Protein AF-A0A955NHY6-F1 (afdb_monomer_lite)

Radius of gyration: 21.12 Å; chains: 1; bounding box: 55×54×52 Å

Secondary structure (DSSP, 8-state):
-TTTTT-TT--HHHHHHHHHHHHHHHHHT--HHHHHHHHHHHTEEEE--HHHHHHHHHHHTTT-HHHHHHHHHHHHHHHHTTPPSEEEE---TTGGG-HHHHHHHHT--------TTTSGGGGSTT--HHHHHHHHHHHHHHHHHHHTT-TT-EEEEES-SSHHHHHHHHHHHHHHHHHHHTT------EEEEEESSPP-S-TTTS-SPPTTSGGGG-HHHHHHHTSSSEEEEEE--HHHHHHHHHHHSPP-

pLDDT: mean 93.79, std 6.45, range [55.88, 98.81]

Structure (mmCIF, N/CA/C/O backbone):
data_AF-A0A955NHY6-F1
#
_entry.id   AF-A0A955NHY6-F1
#
loop_
_atom_site.group_PDB
_atom_site.id
_atom_site.type_symbol
_atom_site.label_atom_id
_atom_site.label_alt_id
_atom_site.label_comp_id
_atom_site.label_asym_id
_atom_site.label_entity_id
_atom_site.label_seq_id
_atom_site.pdbx_PDB_ins_code
_atom_site.Cartn_x
_atom_site.Cartn_y
_atom_site.Cartn_z
_atom_site.occupancy
_atom_site.B_iso_or_equiv
_atom_site.auth_seq_id
_atom_site.auth_comp_id
_atom_site.auth_asym_id
_atom_site.auth_atom_id
_atom_site.pdbx_PDB_model_num
ATOM 1 N N . THR A 1 1 ? 6.494 25.391 1.131 1.00 60.50 1 THR A N 1
ATOM 2 C CA . THR A 1 1 ? 6.112 24.326 2.087 1.00 60.50 1 THR A CA 1
ATOM 3 C C . THR A 1 1 ? 5.815 24.972 3.437 1.00 60.50 1 THR A C 1
ATOM 5 O O . THR A 1 1 ? 6.520 25.900 3.805 1.00 60.50 1 THR A O 1
ATOM 8 N N . MET A 1 2 ? 4.778 24.550 4.174 1.00 78.69 2 MET A N 1
ATOM 9 C CA . MET A 1 2 ? 4.375 25.160 5.469 1.00 78.69 2 MET A CA 1
ATOM 10 C C . MET A 1 2 ? 5.211 24.657 6.665 1.00 78.69 2 MET A C 1
ATOM 12 O O . MET A 1 2 ? 4.696 24.442 7.763 1.00 78.69 2 MET A O 1
ATOM 16 N N . VAL A 1 3 ? 6.501 24.393 6.439 1.00 81.56 3 VAL A N 1
ATOM 17 C CA . VAL A 1 3 ? 7.397 23.799 7.448 1.00 81.56 3 VAL A CA 1
ATOM 18 C C . VAL A 1 3 ? 7.684 24.802 8.564 1.00 81.56 3 VAL A C 1
ATOM 20 O O . VAL A 1 3 ? 7.562 24.454 9.733 1.00 81.56 3 VAL A O 1
ATOM 23 N N . ASN A 1 4 ? 7.950 26.064 8.217 1.00 84.38 4 ASN A N 1
ATOM 24 C CA . ASN A 1 4 ? 8.220 27.128 9.193 1.00 84.38 4 ASN A CA 1
ATOM 25 C C . ASN A 1 4 ? 7.031 27.419 10.126 1.00 84.38 4 ASN A C 1
ATOM 27 O O . ASN A 1 4 ? 7.224 27.961 11.207 1.00 84.38 4 ASN A O 1
ATOM 31 N N . GLU A 1 5 ? 5.812 27.055 9.722 1.00 85.38 5 GLU A N 1
ATOM 32 C CA . GLU A 1 5 ? 4.595 27.213 10.526 1.00 85.38 5 GLU A CA 1
ATOM 33 C C . GLU A 1 5 ? 4.261 25.967 11.364 1.00 85.38 5 GLU A C 1
ATOM 35 O O . GLU A 1 5 ? 3.276 25.975 12.098 1.00 85.38 5 GLU A O 1
ATOM 40 N N . GLY A 1 6 ? 5.018 24.870 11.227 1.00 80.00 6 GLY A N 1
ATOM 41 C CA . GLY A 1 6 ? 4.717 23.597 11.895 1.00 80.00 6 GLY A CA 1
ATOM 42 C C . GLY A 1 6 ? 3.446 22.904 11.386 1.00 80.00 6 GLY A C 1
ATOM 43 O O . GLY A 1 6 ? 2.899 22.036 12.062 1.00 80.00 6 GLY A O 1
ATOM 44 N N . ARG A 1 7 ? 2.947 23.281 10.201 1.00 80.19 7 ARG A N 1
ATOM 45 C CA . ARG A 1 7 ? 1.685 22.771 9.624 1.00 80.19 7 ARG A CA 1
ATOM 46 C C . ARG A 1 7 ? 1.888 21.786 8.479 1.00 80.19 7 ARG A C 1
ATOM 48 O O . ARG A 1 7 ? 0.928 21.198 7.988 1.00 80.19 7 ARG A O 1
ATOM 55 N N . PHE A 1 8 ? 3.126 21.607 8.023 1.00 79.88 8 PHE A N 1
ATOM 56 C CA . PHE A 1 8 ? 3.435 20.671 6.948 1.00 79.88 8 PHE A CA 1
ATOM 57 C C . PHE A 1 8 ? 3.056 19.236 7.349 1.00 79.88 8 PHE A C 1
ATOM 59 O O . PHE A 1 8 ? 3.624 18.683 8.283 1.00 79.88 8 PHE A O 1
ATOM 66 N N . GLY A 1 9 ? 2.079 18.658 6.646 1.00 72.50 9 GLY A N 1
ATOM 67 C CA . GLY A 1 9 ? 1.562 17.313 6.925 1.00 72.50 9 GLY A CA 1
ATOM 68 C C . GLY A 1 9 ? 0.501 17.212 8.018 1.00 72.50 9 GLY A C 1
ATOM 69 O O . GLY A 1 9 ? -0.117 16.166 8.164 1.00 72.50 9 GLY A O 1
ATOM 70 N N . ASN A 1 10 ? 0.211 18.302 8.727 1.00 79.75 10 ASN A N 1
ATOM 71 C CA . ASN A 1 10 ? -0.655 18.291 9.909 1.00 79.75 10 ASN A CA 1
ATOM 72 C C . ASN A 1 10 ? -2.089 18.741 9.590 1.00 79.75 10 ASN A C 1
ATOM 74 O O . ASN A 1 10 ? -2.712 19.468 10.360 1.00 79.75 10 ASN A O 1
ATOM 78 N N . TRP A 1 11 ? -2.603 18.350 8.423 1.00 82.81 11 TRP A N 1
ATOM 79 C CA . TRP A 1 11 ? -3.980 18.651 8.032 1.00 82.81 11 TRP A CA 1
ATOM 80 C C . TRP A 1 11 ? -4.943 17.768 8.815 1.00 82.81 11 TRP A C 1
ATOM 82 O O . TRP A 1 11 ? -4.867 16.545 8.702 1.00 82.81 11 TRP A O 1
ATOM 92 N N . GLN A 1 12 ? -5.849 18.391 9.573 1.00 87.19 12 GLN A N 1
ATOM 93 C CA . GLN A 1 12 ? -6.778 17.674 10.445 1.00 87.19 12 GLN A CA 1
ATOM 94 C C . GLN A 1 12 ? -7.609 16.660 9.660 1.00 87.19 12 GLN A C 1
ATOM 96 O O . GLN A 1 12 ? -7.554 15.481 9.970 1.00 87.19 12 GLN A O 1
ATOM 101 N N . ASP A 1 13 ? -8.316 17.082 8.612 1.00 84.94 13 ASP A N 1
ATOM 102 C CA . ASP A 1 13 ? -9.265 16.199 7.923 1.00 84.94 13 ASP A CA 1
ATOM 103 C C . ASP A 1 13 ? -8.566 15.012 7.246 1.00 84.94 13 ASP A C 1
ATOM 105 O O . ASP A 1 13 ? -8.977 13.863 7.396 1.00 84.94 13 ASP A O 1
ATOM 109 N N . THR A 1 14 ? -7.468 15.264 6.529 1.00 87.50 14 THR A N 1
ATOM 110 C CA . THR A 1 14 ? -6.715 14.208 5.836 1.00 87.50 14 THR A CA 1
ATOM 111 C C . THR A 1 14 ? -5.983 13.296 6.818 1.00 87.50 14 THR A C 1
ATOM 113 O O . THR A 1 14 ? -6.058 12.075 6.697 1.00 87.50 14 THR A O 1
ATOM 116 N N . GLY A 1 15 ? -5.288 13.876 7.801 1.00 92.31 15 GLY A N 1
ATOM 117 C CA . GLY A 1 15 ? -4.539 13.128 8.805 1.00 92.31 15 GLY A CA 1
ATOM 118 C C . GLY A 1 15 ? -5.454 12.311 9.712 1.00 92.31 15 GLY A C 1
ATOM 119 O O . GLY A 1 15 ? -5.149 11.157 9.997 1.00 92.31 15 GLY A O 1
ATOM 120 N N . PHE A 1 16 ? -6.593 12.863 10.124 1.00 95.25 16 PHE A N 1
ATOM 121 C CA . PHE A 1 16 ? -7.576 12.160 10.941 1.00 95.25 16 PHE A CA 1
ATOM 122 C C . PHE A 1 16 ? -8.220 11.009 10.168 1.00 95.25 16 PHE A C 1
ATOM 124 O O . PHE A 1 16 ? -8.117 9.868 10.612 1.00 95.25 16 PHE A O 1
ATOM 131 N N . ASN A 1 17 ? -8.834 11.281 9.010 1.00 96.25 17 ASN A N 1
ATOM 132 C CA . ASN A 1 17 ? -9.640 10.279 8.306 1.00 96.25 17 ASN A CA 1
ATOM 133 C C . ASN A 1 17 ? -8.794 9.123 7.771 1.00 96.25 17 ASN A C 1
ATOM 135 O O . ASN A 1 17 ? -9.182 7.971 7.935 1.00 96.25 17 ASN A O 1
ATOM 139 N N . ILE A 1 18 ? -7.613 9.394 7.198 1.00 96.81 18 ILE A N 1
ATOM 140 C CA . ILE A 1 18 ? -6.752 8.312 6.701 1.00 96.81 18 ILE A CA 1
ATOM 141 C C . ILE A 1 18 ? -6.255 7.451 7.864 1.00 96.81 18 ILE A C 1
ATOM 143 O O . ILE A 1 18 ? -6.388 6.235 7.804 1.00 96.81 18 ILE A O 1
ATOM 147 N N . ASN A 1 19 ? -5.739 8.043 8.948 1.00 97.62 19 ASN A N 1
ATOM 148 C CA . ASN A 1 19 ? -5.278 7.239 10.085 1.00 97.62 19 ASN A CA 1
ATOM 149 C C . ASN A 1 19 ? -6.430 6.471 10.752 1.00 97.62 19 ASN A C 1
ATOM 151 O O . ASN A 1 19 ? -6.244 5.317 11.129 1.00 97.62 19 ASN A O 1
ATOM 155 N N . LEU A 1 20 ? -7.626 7.060 10.860 1.00 98.38 20 LEU A N 1
ATOM 156 C CA . LEU A 1 20 ? -8.793 6.350 11.382 1.00 98.38 20 LEU A CA 1
ATOM 157 C C . LEU A 1 20 ? -9.197 5.182 10.471 1.00 98.38 20 LEU A C 1
ATOM 159 O O . LEU A 1 20 ? -9.462 4.097 10.981 1.00 98.38 20 LEU A O 1
ATOM 163 N N . ALA A 1 21 ? -9.157 5.357 9.147 1.00 98.50 21 ALA A N 1
ATOM 164 C CA . ALA A 1 21 ? -9.389 4.270 8.198 1.00 98.50 21 ALA A CA 1
ATOM 165 C C . ALA A 1 21 ? -8.378 3.132 8.367 1.00 98.50 21 ALA A C 1
ATOM 167 O O . ALA A 1 21 ? -8.764 1.972 8.305 1.00 98.50 21 ALA A O 1
ATOM 168 N N . LEU A 1 22 ? -7.105 3.438 8.637 1.00 98.62 22 LEU A N 1
ATOM 169 C CA . LEU A 1 22 ? -6.090 2.419 8.926 1.00 98.62 22 LEU A CA 1
ATOM 170 C C . LEU A 1 22 ? -6.333 1.717 10.264 1.00 98.62 22 LEU A C 1
ATOM 172 O O . LEU A 1 22 ? -6.147 0.508 10.352 1.00 98.62 22 LEU A O 1
ATOM 176 N N . ASN A 1 23 ? -6.758 2.446 11.299 1.00 98.75 23 ASN A N 1
ATOM 177 C CA . ASN A 1 23 ? -7.100 1.870 12.603 1.00 98.75 23 ASN A CA 1
ATOM 178 C C . ASN A 1 23 ? -8.285 0.900 12.493 1.00 98.75 23 ASN A C 1
ATOM 180 O O . ASN A 1 23 ? -8.217 -0.220 13.001 1.00 98.75 23 ASN A O 1
ATOM 184 N N . VAL A 1 24 ? -9.345 1.311 11.793 1.00 98.81 24 VAL A N 1
ATOM 185 C CA . VAL A 1 24 ? -10.523 0.474 11.525 1.00 98.81 24 VAL A CA 1
ATOM 186 C C . VAL A 1 24 ? -10.149 -0.696 10.617 1.00 98.81 24 VAL A C 1
ATOM 188 O O . VAL A 1 24 ? -10.397 -1.848 10.959 1.00 98.81 24 VAL A O 1
ATOM 191 N N . GLY A 1 25 ? -9.451 -0.437 9.514 1.00 98.62 25 GLY A N 1
ATOM 192 C CA . GLY A 1 25 ? -9.033 -1.464 8.568 1.00 98.62 25 GLY A CA 1
ATOM 193 C C . GLY A 1 25 ? -8.087 -2.505 9.171 1.00 98.62 25 GLY A C 1
ATOM 194 O O . GLY A 1 25 ? -8.211 -3.694 8.884 1.00 98.62 25 GLY A O 1
ATOM 195 N N . ALA A 1 26 ? -7.197 -2.111 10.087 1.00 98.75 26 ALA A N 1
ATOM 196 C CA . ALA A 1 26 ? -6.348 -3.046 10.822 1.00 98.75 26 ALA A CA 1
ATOM 197 C C . ALA A 1 26 ? -7.164 -4.060 11.642 1.00 98.75 26 ALA A C 1
ATOM 199 O O . ALA A 1 26 ? -6.788 -5.239 11.675 1.00 98.75 26 ALA A O 1
ATOM 200 N N . TYR A 1 27 ? -8.252 -3.598 12.270 1.00 98.69 27 TYR A N 1
ATOM 201 C CA . TYR A 1 27 ? -9.225 -4.408 13.010 1.00 98.69 27 TYR A CA 1
ATOM 202 C C . TYR A 1 27 ? -10.078 -5.283 12.080 1.00 98.69 27 TYR A C 1
ATOM 204 O O . TYR A 1 27 ? -10.273 -6.463 12.363 1.00 98.69 27 TYR A O 1
ATOM 212 N N . GLU A 1 28 ? -10.510 -4.747 10.939 1.00 98.31 28 GLU A N 1
ATOM 213 C CA . GLU A 1 28 ? -11.279 -5.473 9.917 1.00 98.31 28 GLU A CA 1
ATOM 214 C C . GLU A 1 28 ? -10.442 -6.489 9.122 1.00 98.31 28 GLU A C 1
ATOM 216 O O . GLU A 1 28 ? -10.985 -7.280 8.355 1.00 98.31 28 GLU A O 1
ATOM 221 N N . GLY A 1 29 ? -9.119 -6.486 9.296 1.00 97.75 29 GLY A N 1
ATOM 222 C CA . GLY A 1 29 ? -8.216 -7.390 8.589 1.00 97.75 29 GLY A CA 1
ATOM 223 C C . GLY A 1 29 ? -7.822 -6.926 7.184 1.00 97.75 29 GLY A C 1
ATOM 224 O O . GLY A 1 29 ? -7.289 -7.731 6.426 1.00 97.75 29 GLY A O 1
ATOM 225 N N . LYS A 1 30 ? -8.031 -5.648 6.857 1.00 98.50 30 LYS A N 1
ATOM 226 C CA . LYS A 1 30 ? -7.726 -5.044 5.556 1.00 98.50 30 LYS A CA 1
ATOM 227 C C . LYS A 1 30 ? -6.255 -4.657 5.409 1.00 98.50 30 LYS A C 1
ATOM 229 O O . LYS A 1 30 ? -5.530 -4.434 6.389 1.00 98.50 30 LYS A O 1
ATOM 234 N N . GLY A 1 31 ? -5.829 -4.557 4.155 1.00 98.56 31 GLY A N 1
ATOM 235 C CA . GLY A 1 31 ? -4.578 -3.914 3.751 1.00 98.56 31 GLY A CA 1
ATOM 236 C C . GLY A 1 31 ? -4.627 -2.383 3.854 1.00 98.56 31 GLY A C 1
ATOM 237 O O . GLY A 1 31 ? -5.700 -1.810 4.031 1.00 98.56 31 GLY A O 1
ATOM 238 N N . TYR A 1 32 ? -3.493 -1.685 3.758 1.00 98.44 32 TYR A N 1
ATOM 239 C CA . TYR A 1 32 ? -3.450 -0.215 3.851 1.00 98.44 32 TYR A CA 1
ATOM 240 C C . TYR A 1 32 ? -4.243 0.424 2.706 1.00 98.44 32 TYR A C 1
ATOM 242 O O . TYR A 1 32 ? -5.151 1.225 2.941 1.00 98.44 32 TYR A O 1
ATOM 250 N N . GLY A 1 33 ? -3.918 0.059 1.466 1.00 97.94 33 GLY A N 1
ATOM 251 C CA . GLY A 1 33 ? -4.579 0.581 0.274 1.00 97.94 33 GLY A CA 1
ATOM 252 C C . GLY A 1 33 ? -6.062 0.216 0.227 1.00 97.94 33 GLY A C 1
ATOM 253 O O . GLY A 1 33 ? -6.897 1.054 -0.107 1.00 97.94 33 GLY A O 1
ATOM 254 N N . GLU A 1 34 ? -6.402 -0.999 0.654 1.00 98.19 34 GLU A N 1
ATOM 255 C CA . GLU A 1 34 ? -7.786 -1.458 0.787 1.00 98.19 34 GLU A CA 1
ATOM 256 C C . GLU A 1 34 ? -8.567 -0.670 1.850 1.00 98.19 34 GLU A C 1
ATOM 258 O O . GLU A 1 34 ? -9.708 -0.279 1.611 1.00 98.19 34 GLU A O 1
ATOM 263 N N . SER A 1 35 ? -7.957 -0.387 3.006 1.00 98.62 35 SER A N 1
ATOM 264 C CA . SER A 1 35 ? -8.589 0.380 4.088 1.00 98.62 35 SER A CA 1
ATOM 265 C C . SER A 1 35 ? -9.033 1.754 3.589 1.00 98.62 35 SER A C 1
ATOM 267 O O . SER A 1 35 ? -10.204 2.118 3.714 1.00 98.62 35 SER A O 1
ATOM 269 N N . VAL A 1 36 ? -8.121 2.483 2.939 1.00 98.31 36 VAL A N 1
ATOM 270 C CA . VAL A 1 36 ? -8.403 3.815 2.388 1.00 98.31 36 VAL A CA 1
ATOM 271 C C . VAL A 1 36 ? -9.356 3.733 1.192 1.00 98.31 36 VAL A C 1
ATOM 273 O O . VAL A 1 36 ? -10.310 4.507 1.123 1.00 98.31 36 VAL A O 1
ATOM 276 N N . GLY A 1 37 ? -9.164 2.773 0.283 1.00 98.31 37 GLY A N 1
ATOM 277 C CA . GLY A 1 37 ? -10.055 2.557 -0.859 1.00 98.31 37 GLY A CA 1
ATOM 278 C C . GLY A 1 37 ? -11.501 2.281 -0.439 1.00 98.31 37 GLY A C 1
ATOM 279 O O . GLY A 1 37 ? -12.421 2.880 -0.995 1.00 98.31 37 GLY A O 1
ATOM 280 N N . SER A 1 38 ? -11.698 1.449 0.589 1.00 98.50 38 SER A N 1
ATOM 281 C CA . SER A 1 38 ? -13.022 1.115 1.126 1.00 98.50 38 SER A CA 1
ATOM 282 C C . SER A 1 38 ? -13.705 2.303 1.809 1.00 98.50 38 SER A C 1
ATOM 284 O O . SER A 1 38 ? -14.900 2.521 1.599 1.00 98.50 38 SER A O 1
ATOM 286 N N . MET A 1 39 ? -12.952 3.122 2.554 1.00 98.56 39 MET A N 1
ATOM 287 C CA . MET A 1 39 ? -13.469 4.362 3.139 1.00 98.56 39 MET A CA 1
ATOM 288 C C . MET A 1 39 ? -13.946 5.323 2.047 1.00 98.56 39 MET A C 1
ATOM 290 O O . MET A 1 39 ? -15.043 5.867 2.150 1.00 98.56 39 MET A O 1
ATOM 294 N N . ILE A 1 40 ? -13.149 5.511 0.987 1.00 98.44 40 ILE A N 1
ATOM 295 C CA . ILE A 1 40 ? -13.502 6.427 -0.104 1.00 98.44 40 ILE A CA 1
ATOM 296 C C . ILE A 1 40 ? -14.728 5.922 -0.871 1.00 98.44 40 ILE A C 1
ATOM 298 O O . ILE A 1 40 ? -15.627 6.702 -1.176 1.00 98.44 40 ILE A O 1
ATOM 302 N N . GLU A 1 41 ? -14.771 4.629 -1.200 1.00 98.50 41 GLU A N 1
ATOM 303 C CA . GLU A 1 41 ? -15.860 4.060 -1.998 1.00 98.50 41 GLU A CA 1
ATOM 304 C C . GLU A 1 41 ? -17.193 4.064 -1.241 1.00 98.50 41 GLU A C 1
ATOM 306 O O . GLU A 1 41 ? -18.229 4.433 -1.805 1.00 98.50 41 GLU A O 1
ATOM 311 N N . THR A 1 42 ? -17.164 3.687 0.040 1.00 97.94 42 THR A N 1
ATOM 312 C CA . THR A 1 42 ? -18.363 3.633 0.890 1.00 97.94 42 THR A CA 1
ATOM 313 C C . THR A 1 42 ? -18.705 4.976 1.534 1.00 97.94 42 THR A C 1
ATOM 315 O O . THR A 1 42 ? -19.771 5.102 2.128 1.00 97.94 42 THR A O 1
ATOM 318 N N . GLU A 1 43 ? -17.834 5.977 1.397 1.00 98.06 43 GLU A N 1
ATOM 319 C CA . GLU A 1 43 ? -17.993 7.322 1.961 1.00 98.06 43 GLU A CA 1
ATOM 320 C C . GLU A 1 43 ? -18.149 7.326 3.483 1.00 98.06 43 GLU A C 1
ATOM 322 O O . GLU A 1 43 ? -18.930 8.086 4.048 1.00 98.06 43 GLU A O 1
ATOM 327 N N . GLY A 1 44 ? -17.413 6.458 4.175 1.00 97.94 44 GLY A N 1
ATOM 328 C CA . GLY A 1 44 ? -17.466 6.408 5.628 1.00 97.94 44 GLY A CA 1
ATOM 329 C C . GLY A 1 44 ? -16.771 5.208 6.245 1.00 97.94 44 GLY A C 1
ATOM 330 O O . GLY A 1 44 ? -16.139 4.403 5.562 1.00 97.94 44 GLY A O 1
ATOM 331 N N . LEU A 1 45 ? -16.901 5.109 7.564 1.00 98.50 45 LEU A N 1
ATOM 332 C CA . LEU A 1 45 ? -16.352 4.038 8.392 1.00 98.50 45 LEU A CA 1
ATOM 333 C C . LEU A 1 45 ? -17.414 3.556 9.378 1.00 98.50 45 LEU A C 1
ATOM 335 O O . LEU A 1 45 ? -18.173 4.364 9.913 1.00 98.50 45 LEU A O 1
ATOM 339 N N . ASP A 1 46 ? -17.434 2.258 9.659 1.00 98.31 46 ASP A N 1
ATOM 340 C CA . ASP A 1 46 ? -18.288 1.683 10.696 1.00 98.31 46 ASP A CA 1
ATOM 341 C C . ASP A 1 46 ? -17.471 1.521 11.981 1.00 98.31 46 ASP A C 1
ATOM 343 O O . ASP A 1 46 ? -16.527 0.733 12.047 1.00 98.31 46 ASP A O 1
ATOM 347 N N . ILE A 1 47 ? -17.801 2.313 13.003 1.00 98.56 47 ILE A N 1
ATOM 348 C CA . ILE A 1 47 ? -17.054 2.350 14.260 1.00 98.56 47 ILE A CA 1
ATOM 349 C C . ILE A 1 47 ? -17.732 1.432 15.286 1.00 98.56 47 ILE A C 1
ATOM 351 O O . ILE A 1 47 ? -18.844 1.740 15.730 1.00 98.56 47 ILE A O 1
ATOM 355 N N . PRO A 1 48 ? -17.092 0.330 15.714 1.00 98.44 48 PRO A N 1
ATOM 356 C CA . PRO A 1 48 ? -17.628 -0.502 16.783 1.00 98.44 48 PRO A CA 1
ATOM 357 C C . PRO A 1 48 ? -17.611 0.251 18.117 1.00 98.44 48 PRO A C 1
ATOM 359 O O . PRO A 1 48 ? -16.723 1.059 18.405 1.00 98.44 48 PRO A O 1
ATOM 362 N N . SER A 1 49 ? -18.588 -0.035 18.969 1.00 98.62 49 SER A N 1
ATOM 363 C CA . SER A 1 49 ? -18.617 0.482 20.331 1.00 98.62 49 SER A CA 1
ATOM 364 C C . SER A 1 49 ? -17.488 -0.092 21.181 1.00 98.62 49 SER A C 1
ATOM 366 O O . SER A 1 49 ? -16.992 -1.198 20.962 1.00 98.62 49 SER A O 1
ATOM 368 N N . ALA A 1 50 ? -17.115 0.651 22.225 1.00 98.56 50 ALA A N 1
ATOM 369 C CA . ALA A 1 50 ? -16.118 0.187 23.183 1.00 98.56 50 ALA A CA 1
ATOM 370 C C . ALA A 1 50 ? -16.501 -1.167 23.814 1.00 98.56 50 ALA A C 1
ATOM 372 O O . ALA A 1 50 ? -15.628 -2.001 24.030 1.00 98.56 50 ALA A O 1
ATOM 373 N N . GLY A 1 51 ? -17.795 -1.399 24.070 1.00 98.62 51 GLY A N 1
ATOM 374 C CA . GLY A 1 51 ? -18.290 -2.669 24.607 1.00 98.62 51 GLY A CA 1
ATOM 375 C C . GLY A 1 51 ? -18.167 -3.831 23.617 1.00 98.62 51 GLY A C 1
ATOM 376 O O . GLY A 1 51 ? -17.768 -4.924 24.008 1.00 98.62 51 GLY A O 1
ATOM 377 N N . GLU A 1 52 ? -18.449 -3.601 22.331 1.00 98.69 52 GLU A N 1
ATOM 378 C CA . GLU A 1 52 ? -18.243 -4.614 21.284 1.00 98.69 52 GLU A CA 1
ATOM 379 C C . GLU A 1 52 ? -16.762 -4.981 21.154 1.00 98.69 52 GLU A C 1
ATOM 381 O O . GLU A 1 52 ? -16.423 -6.163 21.133 1.00 98.69 52 GLU A O 1
ATOM 386 N N . LEU A 1 53 ? -15.871 -3.986 21.152 1.00 98.81 53 LEU A N 1
ATOM 387 C CA . LEU A 1 53 ? -14.427 -4.217 21.101 1.00 98.81 53 LEU A CA 1
ATOM 388 C C . LEU A 1 53 ? -13.923 -4.998 22.321 1.00 98.81 53 LEU A C 1
ATOM 390 O O . LEU A 1 53 ? -13.146 -5.934 22.163 1.00 98.81 53 LEU A O 1
ATOM 394 N N . GLU A 1 54 ? -14.386 -4.674 23.532 1.00 98.75 54 GLU A N 1
ATOM 395 C CA . GLU A 1 54 ? -14.046 -5.434 24.744 1.00 98.75 54 GLU A CA 1
ATOM 396 C C . GLU A 1 54 ? -14.471 -6.901 24.674 1.00 98.75 54 GLU A C 1
ATOM 398 O O . GLU A 1 54 ? -13.733 -7.774 25.139 1.00 98.75 54 GLU A O 1
ATOM 403 N N . THR A 1 55 ? -15.645 -7.174 24.105 1.00 98.69 55 THR A N 1
ATOM 404 C CA . THR A 1 55 ? -16.120 -8.540 23.869 1.00 98.69 55 THR A CA 1
ATOM 405 C C . THR A 1 55 ? -15.210 -9.254 22.874 1.00 98.69 55 THR A C 1
ATOM 407 O O . THR A 1 55 ? -14.688 -10.318 23.191 1.00 98.69 55 THR A O 1
ATOM 410 N N . VAL A 1 56 ? -14.895 -8.629 21.731 1.00 98.62 56 VAL A N 1
ATOM 411 C CA . VAL A 1 56 ? -13.996 -9.220 20.721 1.00 98.62 56 VAL A CA 1
ATOM 412 C C . VAL A 1 56 ? -12.611 -9.525 21.290 1.00 98.62 56 VAL A C 1
ATOM 414 O O . VAL A 1 56 ? -12.049 -10.577 20.979 1.00 98.62 56 VAL A O 1
ATOM 417 N N . ILE A 1 57 ? -12.066 -8.647 22.139 1.00 98.75 57 ILE A N 1
ATOM 418 C CA . ILE A 1 57 ? -10.777 -8.868 22.807 1.00 98.75 57 ILE A CA 1
ATOM 419 C C . ILE A 1 57 ? -10.820 -10.153 23.635 1.00 98.75 57 ILE A C 1
ATOM 421 O O . ILE A 1 57 ? -9.921 -10.982 23.497 1.00 98.75 57 ILE A O 1
ATOM 425 N N . LYS A 1 58 ? -11.847 -10.323 24.477 1.00 98.62 58 LYS A N 1
ATOM 426 C CA . LYS A 1 58 ? -11.987 -11.484 25.370 1.00 98.62 58 LYS A CA 1
ATOM 427 C C . LYS A 1 58 ? -12.224 -12.769 24.583 1.00 98.62 58 LYS A C 1
ATOM 429 O O . LYS A 1 58 ? -11.545 -13.759 24.837 1.00 98.62 58 LYS A O 1
ATOM 434 N N . ASP A 1 59 ? -13.129 -12.717 23.613 1.00 98.44 59 ASP A N 1
ATOM 435 C CA . ASP A 1 59 ? -13.572 -13.887 22.857 1.00 98.44 59 ASP A CA 1
ATOM 436 C C . ASP A 1 59 ? -12.497 -14.387 21.887 1.00 98.44 59 ASP A C 1
ATOM 438 O O . ASP A 1 59 ? -12.370 -15.587 21.673 1.00 98.44 59 ASP A O 1
ATOM 442 N N . SER A 1 60 ? -11.684 -13.486 21.322 1.00 98.00 60 SER A N 1
ATOM 443 C CA . SER A 1 60 ? -10.660 -13.863 20.337 1.00 98.00 60 SER A CA 1
ATOM 444 C C . SER A 1 60 ? -9.310 -14.211 20.967 1.00 98.00 60 SER A C 1
ATOM 446 O O . SER A 1 60 ? -8.444 -14.720 20.272 1.00 98.00 60 SER A O 1
ATOM 448 N N . LEU A 1 61 ? -9.079 -13.941 22.258 1.00 97.81 61 LEU A N 1
ATOM 449 C CA . LEU A 1 61 ? -7.735 -14.029 22.848 1.00 97.81 61 LEU A CA 1
ATOM 450 C C . LEU A 1 61 ? -7.107 -15.430 22.751 1.00 97.81 61 LEU A C 1
ATOM 452 O O . LEU A 1 61 ? -5.899 -15.537 22.545 1.00 97.81 61 LEU A O 1
ATOM 456 N N . ALA A 1 62 ? -7.913 -16.481 22.925 1.00 97.81 62 ALA A N 1
ATOM 457 C CA . ALA A 1 62 ? -7.434 -17.862 22.916 1.00 97.81 62 ALA A CA 1
ATOM 458 C C . ALA A 1 62 ? -7.135 -18.376 21.498 1.00 97.81 62 ALA A C 1
ATOM 460 O O . ALA A 1 62 ? -6.111 -19.028 21.296 1.00 97.81 62 ALA A O 1
ATOM 461 N N . ASP A 1 63 ? -8.003 -18.055 20.535 1.00 97.62 63 ASP A N 1
ATOM 462 C CA . ASP A 1 63 ? -7.973 -18.645 19.191 1.00 97.62 63 ASP A CA 1
ATOM 463 C C . ASP A 1 63 ? -7.306 -17.735 18.145 1.00 97.62 63 ASP A C 1
ATOM 465 O O . ASP A 1 63 ? -6.613 -18.215 17.249 1.00 97.62 63 ASP A O 1
ATOM 469 N N . ASP A 1 64 ? -7.481 -16.416 18.264 1.00 97.56 64 ASP A N 1
ATOM 470 C CA . ASP A 1 64 ? -6.898 -15.403 17.380 1.00 97.56 64 ASP A CA 1
ATOM 471 C C . ASP A 1 64 ? -6.380 -14.194 18.190 1.00 97.56 64 ASP A C 1
ATOM 473 O O . ASP A 1 64 ? -6.997 -13.114 18.242 1.00 97.56 64 ASP A O 1
ATOM 477 N N . PRO A 1 65 ? -5.202 -14.337 18.824 1.00 97.88 65 PRO A N 1
ATOM 478 C CA . PRO A 1 65 ? -4.600 -13.254 19.591 1.00 97.88 65 PRO A CA 1
ATOM 479 C C . PRO A 1 65 ? -4.261 -12.028 18.728 1.00 97.88 65 PRO A C 1
ATOM 481 O O . PRO A 1 65 ? -4.138 -10.926 19.264 1.00 97.88 65 PRO A O 1
ATOM 484 N N . GLN A 1 66 ? -4.132 -12.165 17.400 1.00 97.31 66 GLN A N 1
ATOM 485 C CA . GLN A 1 66 ? -3.886 -11.016 16.527 1.00 97.31 66 GLN A CA 1
ATOM 486 C C . GLN A 1 66 ? -5.137 -10.155 16.366 1.00 97.31 66 GLN A C 1
ATOM 488 O O . GLN A 1 66 ? -5.022 -8.928 16.435 1.00 97.31 66 GLN A O 1
ATOM 493 N N . LYS A 1 67 ? -6.312 -10.772 16.201 1.00 98.00 67 LYS A N 1
ATOM 494 C CA . LYS A 1 67 ? -7.601 -10.070 16.198 1.00 98.00 67 LYS A CA 1
ATOM 495 C C . LYS A 1 67 ? -7.897 -9.431 17.547 1.00 98.00 67 LYS A C 1
ATOM 497 O O . LYS A 1 67 ? -8.294 -8.268 17.585 1.00 98.00 67 LYS A O 1
ATOM 502 N N . SER A 1 68 ? -7.637 -10.146 18.644 1.00 98.50 68 SER A N 1
ATOM 503 C CA . SER A 1 68 ? -7.764 -9.586 19.996 1.00 98.50 68 SER A CA 1
ATOM 504 C C . SER A 1 68 ? -6.884 -8.338 20.164 1.00 98.50 68 SER A C 1
ATOM 506 O O . SER A 1 68 ? -7.361 -7.287 20.591 1.00 98.50 68 SER A O 1
ATOM 508 N N . ALA A 1 69 ? -5.626 -8.395 19.718 1.00 98.62 69 ALA A N 1
ATOM 509 C CA . ALA A 1 69 ? -4.730 -7.245 19.768 1.00 98.62 69 ALA A CA 1
ATOM 510 C C . ALA A 1 69 ? -5.185 -6.086 18.858 1.00 98.62 69 ALA A C 1
ATOM 512 O O . ALA A 1 69 ? -5.145 -4.938 19.288 1.00 98.62 69 ALA A O 1
ATOM 513 N N . ALA A 1 70 ? -5.666 -6.358 17.639 1.00 98.69 70 ALA A N 1
ATOM 514 C CA . ALA A 1 70 ? -6.184 -5.315 16.747 1.00 98.69 70 ALA A CA 1
ATOM 515 C C . ALA A 1 70 ? -7.459 -4.644 17.301 1.00 98.69 70 ALA A C 1
ATOM 517 O O . ALA A 1 70 ? -7.639 -3.436 17.161 1.00 98.69 70 ALA A O 1
ATOM 518 N N . ALA A 1 71 ? -8.321 -5.403 17.982 1.00 98.81 71 ALA A N 1
ATOM 519 C CA . ALA A 1 71 ? -9.478 -4.856 18.687 1.00 98.81 71 ALA A CA 1
ATOM 520 C C . ALA A 1 71 ? -9.059 -3.981 19.882 1.00 98.81 71 ALA A C 1
ATOM 522 O O . ALA A 1 71 ? -9.646 -2.923 20.102 1.00 98.81 71 ALA A O 1
ATOM 523 N N . ALA A 1 72 ? -8.017 -4.374 20.621 1.00 98.81 72 ALA A N 1
ATOM 524 C CA . ALA A 1 72 ? -7.450 -3.565 21.701 1.00 98.81 72 ALA A CA 1
ATOM 525 C C . ALA A 1 72 ? -6.826 -2.255 21.186 1.00 98.81 72 ALA A C 1
ATOM 527 O O . ALA A 1 72 ? -7.036 -1.200 21.788 1.00 98.81 72 ALA A O 1
ATOM 528 N N . ASP A 1 73 ? -6.121 -2.316 20.052 1.00 98.69 73 ASP A N 1
ATOM 529 C CA . ASP A 1 73 ? -5.575 -1.153 19.347 1.00 98.69 73 ASP A CA 1
ATOM 530 C C . ASP A 1 73 ? -6.698 -0.153 18.987 1.00 98.69 73 ASP A C 1
ATOM 532 O O . ASP A 1 73 ? -6.619 1.030 19.326 1.00 98.69 73 ASP A O 1
ATOM 536 N N . LEU A 1 74 ? -7.792 -0.626 18.375 1.00 98.81 74 LEU A N 1
ATOM 537 C CA . LEU A 1 74 ? -8.934 0.225 18.021 1.00 98.81 74 LEU A CA 1
ATOM 538 C C . LEU A 1 74 ? -9.700 0.733 19.257 1.00 98.81 74 LEU A C 1
ATOM 540 O O . LEU A 1 74 ? -10.142 1.881 19.275 1.00 98.81 74 LEU A O 1
ATOM 544 N N . LEU A 1 75 ? -9.812 -0.070 20.321 1.00 98.81 75 LEU A N 1
ATOM 545 C CA . LEU A 1 75 ? -10.447 0.337 21.581 1.00 98.81 75 LEU A CA 1
ATOM 546 C C . LEU A 1 75 ? -9.713 1.511 22.228 1.00 98.81 75 LEU A C 1
ATOM 548 O O . LEU A 1 75 ? -10.354 2.434 22.739 1.00 98.81 75 LEU A O 1
ATOM 552 N N . TYR A 1 76 ? -8.378 1.486 22.197 1.00 98.69 76 TYR A N 1
ATOM 553 C CA . TYR A 1 76 ? -7.565 2.613 22.639 1.00 98.69 76 TYR A CA 1
ATOM 554 C C . TYR A 1 76 ? -7.910 3.877 21.847 1.00 98.69 76 TYR A C 1
ATOM 556 O O . TYR A 1 76 ? -8.192 4.907 22.458 1.00 98.69 76 TYR A O 1
ATOM 564 N N . ILE A 1 77 ? -7.968 3.788 20.516 1.00 98.44 77 ILE A N 1
ATOM 565 C CA . ILE A 1 77 ? -8.290 4.922 19.640 1.00 98.44 77 ILE A CA 1
ATOM 566 C C . ILE A 1 77 ? -9.687 5.484 19.924 1.00 98.44 77 ILE A C 1
ATOM 568 O O . ILE A 1 77 ? -9.829 6.686 20.158 1.00 98.44 77 ILE A O 1
ATOM 572 N N . VAL A 1 78 ? -10.710 4.626 19.979 1.00 98.50 78 VAL A N 1
ATOM 573 C CA . VAL A 1 78 ? -12.097 5.033 20.265 1.00 98.50 78 VAL A CA 1
ATOM 574 C C . VAL A 1 78 ? -12.184 5.800 21.585 1.00 98.50 78 VAL A C 1
ATOM 576 O O . VAL A 1 78 ? -12.829 6.846 21.652 1.00 98.50 78 VAL A O 1
ATOM 579 N N . ARG A 1 79 ? -11.489 5.327 22.627 1.00 98.38 79 ARG A N 1
ATOM 580 C CA . ARG A 1 79 ? -11.461 5.975 23.947 1.00 98.38 79 ARG A CA 1
ATOM 581 C C . ARG A 1 79 ? -10.649 7.264 23.962 1.00 98.38 79 ARG A C 1
ATOM 583 O O . ARG A 1 79 ? -11.112 8.257 24.510 1.00 98.38 79 ARG A O 1
ATOM 590 N N . ALA A 1 80 ? -9.453 7.254 23.381 1.00 97.69 80 ALA A N 1
ATOM 591 C CA . ALA A 1 80 ? -8.542 8.395 23.402 1.00 97.69 80 ALA A CA 1
ATOM 592 C C . ALA A 1 80 ? -9.115 9.606 22.651 1.00 97.69 80 ALA A C 1
ATOM 594 O O . ALA A 1 80 ? -8.902 10.743 23.067 1.00 97.69 80 ALA A O 1
ATOM 595 N N . PHE A 1 81 ? -9.872 9.361 21.578 1.00 97.06 81 PHE A N 1
ATOM 596 C CA . PHE A 1 81 ? -10.445 10.403 20.725 1.00 97.06 81 PHE A CA 1
ATOM 597 C C . PHE A 1 81 ? -11.953 10.611 20.916 1.00 97.06 81 PHE A C 1
ATOM 599 O O . PHE A 1 81 ? -12.532 11.438 20.217 1.00 97.06 81 PHE A O 1
ATOM 606 N N . ASN A 1 82 ? -12.585 9.911 21.867 1.00 97.50 82 ASN A N 1
ATOM 607 C CA . ASN A 1 82 ? -14.034 9.954 22.110 1.00 97.50 82 ASN A CA 1
ATOM 608 C C . ASN A 1 82 ? -14.861 9.744 20.826 1.00 97.50 82 ASN A C 1
ATOM 610 O O . ASN A 1 82 ? -15.803 10.489 20.552 1.00 97.50 82 ASN A O 1
ATOM 614 N N . ILE A 1 83 ? -14.490 8.746 20.018 1.00 97.19 83 ILE A N 1
ATOM 615 C CA . ILE A 1 83 ? -15.166 8.466 18.746 1.00 97.19 83 ILE A CA 1
ATOM 616 C C . ILE A 1 83 ? -16.527 7.828 19.037 1.00 97.19 83 ILE A C 1
ATOM 618 O O . ILE A 1 83 ? -16.616 6.842 19.770 1.00 97.19 83 ILE A O 1
ATOM 622 N N . ALA A 1 84 ? -17.591 8.397 18.471 1.00 97.81 84 ALA A N 1
ATOM 623 C CA . ALA A 1 84 ? -18.932 7.845 18.608 1.00 97.81 84 ALA A CA 1
ATOM 624 C C . ALA A 1 84 ? -19.047 6.502 17.858 1.00 97.81 84 ALA A C 1
ATOM 626 O O . ALA A 1 84 ? -18.535 6.394 16.742 1.00 97.81 84 ALA A O 1
ATOM 627 N N . PRO A 1 85 ? -19.719 5.490 18.436 1.00 98.44 85 PRO A N 1
ATOM 628 C CA . PRO A 1 85 ? -20.003 4.253 17.722 1.00 98.44 85 PRO A CA 1
ATOM 629 C C . PRO A 1 85 ? -21.029 4.471 16.605 1.00 98.44 85 PRO A C 1
ATOM 631 O O . PRO A 1 85 ? -21.863 5.376 16.678 1.00 98.44 85 PRO A O 1
ATOM 634 N N . GLY A 1 86 ? -21.014 3.578 15.619 1.00 98.38 86 GLY A N 1
ATOM 635 C CA . GLY A 1 86 ? -21.899 3.602 14.458 1.00 98.38 86 GLY A CA 1
ATOM 636 C C . GLY A 1 86 ? -21.218 4.130 13.199 1.00 98.38 86 GLY A C 1
ATOM 637 O O . GLY A 1 86 ? -19.991 4.175 13.102 1.00 98.38 86 GLY A O 1
ATOM 638 N N . ARG A 1 87 ? -22.036 4.499 12.210 1.00 98.12 87 ARG A N 1
ATOM 639 C CA . ARG A 1 87 ? -21.561 4.992 10.917 1.00 98.12 87 ARG A CA 1
ATOM 640 C C . ARG A 1 87 ? -21.002 6.406 11.058 1.00 98.12 87 ARG A C 1
ATOM 642 O O . ARG A 1 87 ? -21.730 7.331 11.416 1.00 98.12 87 ARG A O 1
ATOM 649 N N . LEU A 1 88 ? -19.727 6.574 10.729 1.00 97.88 88 LEU A N 1
ATOM 650 C CA . LEU A 1 88 ? -19.099 7.870 10.513 1.00 97.88 88 LEU A CA 1
ATOM 651 C C . LEU A 1 88 ? -19.128 8.185 9.017 1.00 97.88 88 LEU A C 1
ATOM 653 O O . LEU A 1 88 ? -18.412 7.557 8.240 1.00 97.88 88 LEU A O 1
ATOM 657 N N . GLU A 1 89 ? -19.945 9.158 8.626 1.00 97.94 89 GLU A N 1
ATOM 658 C CA . GLU A 1 89 ? -20.028 9.632 7.242 1.00 97.94 89 GLU A CA 1
ATOM 659 C C . GLU A 1 89 ? -18.807 10.489 6.881 1.00 97.94 89 GLU A C 1
ATOM 661 O O . GLU A 1 89 ? -18.468 11.448 7.580 1.00 97.94 89 GLU A O 1
ATOM 666 N N . ILE A 1 90 ? -18.164 10.156 5.763 1.00 96.62 90 ILE A N 1
ATOM 667 C CA . ILE A 1 90 ? -16.996 10.843 5.206 1.00 96.62 90 ILE A CA 1
ATOM 668 C C . ILE A 1 90 ? -17.262 11.044 3.705 1.00 96.62 90 ILE A C 1
ATOM 670 O O . ILE A 1 90 ? -16.863 10.214 2.888 1.00 96.62 90 ILE A O 1
ATOM 674 N N . PRO A 1 91 ? -17.968 12.122 3.314 1.00 96.44 91 PRO A N 1
ATOM 675 C CA . PRO A 1 91 ? -18.357 12.327 1.923 1.00 96.44 91 PRO A CA 1
ATOM 676 C C . PRO A 1 91 ? -17.149 12.423 0.985 1.00 96.44 91 PRO A C 1
ATOM 678 O O . PRO A 1 91 ? -16.228 13.213 1.216 1.00 96.44 91 PRO A O 1
ATOM 681 N N . HIS A 1 92 ? -17.197 11.696 -0.133 1.00 96.75 92 HIS A N 1
ATOM 682 C CA . HIS A 1 92 ? -16.205 11.764 -1.205 1.00 96.75 92 HIS A CA 1
ATOM 683 C C . HIS A 1 92 ? -16.896 12.048 -2.553 1.00 96.75 92 HIS A C 1
ATOM 685 O O . HIS A 1 92 ? -16.990 11.160 -3.404 1.00 96.75 92 HIS A O 1
ATOM 691 N N . PRO A 1 93 ? -17.286 13.316 -2.825 1.00 96.00 93 PRO A N 1
ATOM 692 C CA . PRO A 1 93 ? -18.045 13.706 -4.027 1.00 96.00 93 PRO A CA 1
ATOM 693 C C . PRO A 1 93 ? -17.369 13.378 -5.368 1.00 96.00 93 PRO A C 1
ATOM 695 O O . PRO A 1 93 ? -17.993 13.437 -6.426 1.00 96.00 93 PRO A O 1
ATOM 698 N N . TRP A 1 94 ? -16.071 13.078 -5.322 1.00 96.94 94 TRP A N 1
ATOM 699 C CA . TRP A 1 94 ? -15.214 12.818 -6.473 1.00 96.94 94 TRP A CA 1
ATOM 700 C C . TRP A 1 94 ? -14.647 11.390 -6.482 1.00 96.94 94 TRP A C 1
ATOM 702 O O . TRP A 1 94 ? -13.659 11.134 -7.173 1.00 96.94 94 TRP A O 1
ATOM 712 N N . LYS A 1 95 ? -15.238 10.450 -5.726 1.00 96.50 95 LYS A N 1
ATOM 713 C CA . LYS A 1 95 ? -14.743 9.064 -5.605 1.00 96.50 95 LYS A CA 1
ATOM 714 C C . LYS A 1 95 ? -14.613 8.327 -6.941 1.00 96.50 95 LYS A C 1
ATOM 716 O O . LYS A 1 95 ? -13.748 7.467 -7.073 1.00 96.50 95 LYS A O 1
ATOM 721 N N . GLN A 1 96 ? -15.377 8.717 -7.964 1.00 96.88 96 GLN A N 1
ATOM 722 C CA . GLN A 1 96 ? -15.254 8.197 -9.330 1.00 96.88 96 GLN A CA 1
ATOM 723 C C . GLN A 1 96 ? -13.874 8.436 -9.966 1.00 96.88 96 GLN A C 1
ATOM 725 O O . GLN A 1 96 ? -13.497 7.699 -10.872 1.00 96.88 96 GLN A O 1
ATOM 730 N N . TYR A 1 97 ? -13.115 9.428 -9.490 1.00 96.75 97 TYR A N 1
ATOM 731 C CA . TYR A 1 97 ? -11.753 9.715 -9.950 1.00 96.75 97 TYR A CA 1
ATOM 732 C C . TYR A 1 97 ? -10.668 9.097 -9.055 1.00 96.75 97 TYR A C 1
ATOM 734 O O . TYR A 1 97 ? -9.481 9.228 -9.346 1.00 96.75 97 TYR A O 1
ATOM 742 N N . SER A 1 98 ? -11.046 8.430 -7.959 1.00 97.00 98 SER A N 1
ATOM 743 C CA . SER A 1 98 ? -10.094 7.776 -7.061 1.00 97.00 98 SER A CA 1
ATOM 744 C C . SER A 1 98 ? -9.719 6.393 -7.586 1.00 97.00 98 SER A C 1
ATOM 746 O O . SER A 1 98 ? -10.565 5.504 -7.690 1.00 97.00 98 SER A O 1
ATOM 748 N N . ILE A 1 99 ? -8.426 6.191 -7.854 1.00 95.69 99 ILE A N 1
ATOM 749 C CA . ILE A 1 99 ? -7.880 4.885 -8.252 1.00 95.69 99 ILE A CA 1
ATOM 750 C C . ILE A 1 99 ? -8.092 3.852 -7.139 1.00 95.69 99 ILE A C 1
ATOM 752 O O . ILE A 1 99 ? -8.450 2.717 -7.427 1.00 95.69 99 ILE A O 1
ATOM 756 N N . GLN A 1 100 ? -7.937 4.244 -5.871 1.00 96.81 100 GLN A N 1
ATOM 757 C CA . GLN A 1 100 ? -8.104 3.336 -4.730 1.00 96.81 100 GLN A CA 1
ATOM 758 C C . GLN A 1 100 ? -9.560 2.908 -4.542 1.00 96.81 100 GLN A C 1
ATOM 760 O O . GLN A 1 100 ? -9.830 1.734 -4.305 1.00 96.81 100 GLN A O 1
ATOM 765 N N . ALA A 1 101 ? -10.503 3.843 -4.698 1.00 98.12 101 ALA A N 1
ATOM 766 C CA . ALA A 1 101 ? -11.928 3.523 -4.646 1.00 98.12 101 ALA A CA 1
ATOM 767 C C . ALA A 1 101 ? -12.333 2.640 -5.832 1.00 98.12 101 ALA A C 1
ATOM 769 O O . ALA A 1 101 ? -13.030 1.646 -5.660 1.00 98.12 101 ALA A O 1
ATOM 770 N N . GLY A 1 102 ? -11.832 2.956 -7.033 1.00 98.12 102 GLY A N 1
ATOM 771 C CA . GLY A 1 102 ? -12.027 2.132 -8.222 1.00 98.12 102 GLY A CA 1
ATOM 772 C C . GLY A 1 102 ? -11.481 0.714 -8.059 1.00 98.12 102 GLY A C 1
ATOM 773 O O . GLY A 1 102 ? -12.177 -0.238 -8.395 1.00 98.12 102 GLY A O 1
ATOM 774 N N . ALA A 1 103 ? -10.282 0.566 -7.497 1.00 98.06 103 ALA A N 1
ATOM 775 C CA . ALA A 1 103 ? -9.677 -0.732 -7.228 1.00 98.06 103 ALA A CA 1
ATOM 776 C C . ALA A 1 103 ? -10.503 -1.543 -6.220 1.00 98.06 103 ALA A C 1
ATOM 778 O O . ALA A 1 103 ? -10.837 -2.693 -6.501 1.00 98.06 103 ALA A O 1
ATOM 779 N N . PHE A 1 104 ? -10.929 -0.921 -5.114 1.00 98.00 104 PHE A N 1
ATOM 780 C CA . PHE A 1 104 ? -11.815 -1.554 -4.135 1.00 98.00 104 PHE A CA 1
ATOM 781 C C . PHE A 1 104 ? -13.148 -1.989 -4.766 1.00 98.00 104 PHE A C 1
ATOM 783 O O . PHE A 1 104 ? -13.537 -3.148 -4.648 1.00 98.00 104 PHE A O 1
ATOM 790 N N . ARG A 1 105 ? -13.809 -1.095 -5.515 1.00 97.88 105 ARG A N 1
ATOM 791 C CA . ARG A 1 105 ? -15.071 -1.374 -6.222 1.00 97.88 105 ARG A CA 1
ATOM 792 C C . ARG A 1 105 ? -14.958 -2.544 -7.203 1.00 97.88 105 ARG A C 1
ATOM 794 O O . ARG A 1 105 ? -15.922 -3.283 -7.375 1.00 97.88 105 ARG A O 1
ATOM 801 N N . LEU A 1 106 ? -13.812 -2.692 -7.866 1.00 97.88 106 LEU A N 1
ATOM 802 C CA . LEU A 1 106 ? -13.569 -3.733 -8.869 1.00 97.88 106 LEU A CA 1
ATOM 803 C C . LEU A 1 106 ? -12.934 -5.009 -8.291 1.00 97.88 106 LEU A C 1
ATOM 805 O O . LEU A 1 106 ? -12.692 -5.948 -9.045 1.00 97.88 106 LEU A O 1
ATOM 809 N N . GLY A 1 107 ? -12.644 -5.056 -6.987 1.00 96.44 107 GLY A N 1
ATOM 810 C CA . GLY A 1 107 ? -11.940 -6.183 -6.367 1.00 96.44 107 GLY A CA 1
ATOM 811 C C . GLY A 1 107 ? -10.498 -6.355 -6.861 1.00 96.44 107 GLY A C 1
ATOM 812 O O . GLY A 1 107 ? -9.953 -7.455 -6.800 1.00 96.44 107 GLY A O 1
ATOM 813 N N . VAL A 1 108 ? -9.879 -5.287 -7.372 1.00 97.00 108 VAL A N 1
ATOM 814 C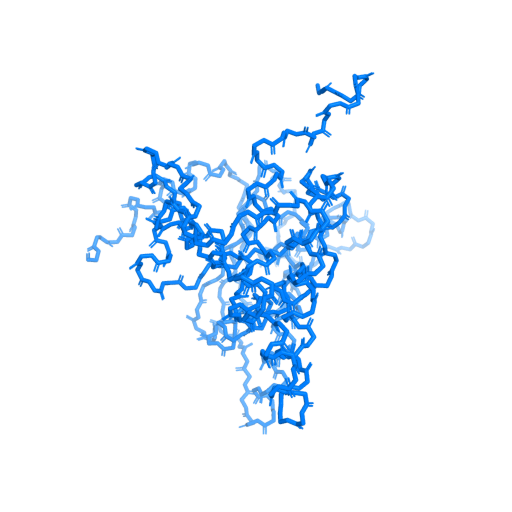 CA . VAL A 1 108 ? -8.482 -5.286 -7.819 1.00 97.00 108 VAL A CA 1
ATOM 815 C C . VAL A 1 108 ? -7.588 -4.942 -6.627 1.00 97.00 108 VAL A C 1
ATOM 817 O O . VAL A 1 108 ? -7.806 -3.905 -5.996 1.00 97.00 108 VAL A O 1
ATOM 820 N N . PRO A 1 109 ? -6.561 -5.752 -6.309 1.00 96.50 109 PRO A N 1
ATOM 821 C CA . PRO A 1 109 ? -5.636 -5.429 -5.231 1.00 96.50 109 PRO A CA 1
ATOM 822 C C . PRO A 1 109 ? -4.940 -4.083 -5.462 1.00 96.50 109 PRO A C 1
ATOM 824 O O . PRO A 1 109 ? -4.246 -3.893 -6.460 1.00 96.50 109 PRO A O 1
ATOM 827 N N . PHE A 1 110 ? -5.093 -3.160 -4.514 1.00 97.94 110 PHE A N 1
ATOM 828 C CA . PHE A 1 110 ? -4.340 -1.911 -4.462 1.00 97.94 110 PHE A CA 1
ATOM 829 C C . PHE A 1 110 ? -3.578 -1.860 -3.146 1.00 97.94 110 PHE A C 1
ATOM 831 O O . PHE A 1 110 ? -4.191 -1.837 -2.079 1.00 97.94 110 PHE A O 1
ATOM 838 N N . THR A 1 111 ? -2.250 -1.820 -3.221 1.00 98.00 111 THR A N 1
ATOM 839 C CA . THR A 1 111 ? -1.384 -1.810 -2.042 1.00 98.00 111 THR A CA 1
ATOM 840 C C . THR A 1 111 ? -0.732 -0.445 -1.855 1.00 98.00 111 THR A C 1
ATOM 842 O O . THR A 1 111 ? -0.385 0.252 -2.807 1.00 98.00 111 THR A O 1
ATOM 845 N N . SER A 1 112 ? -0.582 -0.034 -0.604 1.00 96.50 112 SER A N 1
ATOM 846 C CA . SER A 1 112 ? 0.122 1.168 -0.171 1.00 96.50 112 SER A CA 1
ATOM 847 C C . SER A 1 112 ? 1.161 0.776 0.869 1.00 96.50 112 SER A C 1
ATOM 849 O O . SER A 1 112 ? 0.865 0.102 1.852 1.00 96.50 112 SER A O 1
ATOM 851 N N . HIS A 1 113 ? 2.402 1.192 0.647 1.00 96.69 113 HIS A N 1
ATOM 852 C CA . HIS A 1 113 ? 3.526 0.795 1.486 1.00 96.69 113 HIS A CA 1
ATOM 853 C C . HIS A 1 113 ? 4.014 2.017 2.273 1.00 96.69 113 HIS A C 1
ATOM 855 O O . HIS A 1 113 ? 4.629 2.902 1.676 1.00 96.69 113 HIS A O 1
ATOM 861 N N . PRO A 1 114 ? 3.723 2.097 3.581 1.00 95.25 114 PRO A N 1
ATOM 862 C CA . PRO A 1 114 ? 3.994 3.287 4.370 1.00 95.25 114 PRO A CA 1
ATOM 863 C C . PRO A 1 114 ? 5.489 3.499 4.611 1.00 95.25 114 PRO A C 1
ATOM 865 O O . PRO A 1 114 ? 6.244 2.558 4.865 1.00 95.25 114 PRO A O 1
ATOM 868 N N . MET A 1 115 ? 5.904 4.762 4.606 1.00 92.81 115 MET A N 1
ATOM 869 C CA . MET A 1 115 ? 7.262 5.213 4.881 1.00 92.81 115 MET A CA 1
ATOM 870 C C . MET A 1 115 ? 7.258 6.260 5.997 1.00 92.81 115 MET A C 1
ATOM 872 O O . MET A 1 115 ? 7.052 7.455 5.762 1.00 92.81 115 MET A O 1
ATOM 876 N N . ILE A 1 116 ? 7.544 5.830 7.226 1.00 90.94 116 ILE A N 1
ATOM 877 C CA . ILE A 1 116 ? 7.693 6.756 8.355 1.00 90.94 116 ILE A CA 1
ATOM 878 C C . ILE A 1 116 ? 8.816 7.757 8.045 1.00 90.94 116 ILE A C 1
ATOM 880 O O . ILE A 1 116 ? 9.941 7.370 7.728 1.00 90.94 116 ILE A O 1
ATOM 884 N N . GLY A 1 117 ? 8.491 9.050 8.101 1.00 88.06 117 GLY A N 1
ATOM 885 C CA . GLY A 1 117 ? 9.396 10.152 7.761 1.00 88.06 117 GLY A CA 1
ATOM 886 C C . GLY A 1 117 ? 9.333 10.626 6.303 1.00 88.06 117 GLY A C 1
ATOM 887 O O . GLY A 1 117 ? 9.863 11.695 6.017 1.00 88.06 117 GLY A O 1
ATOM 888 N N . HIS A 1 118 ? 8.670 9.891 5.402 1.00 89.31 118 HIS A N 1
ATOM 889 C CA . HIS A 1 118 ? 8.343 10.381 4.054 1.00 89.31 118 HIS A CA 1
ATOM 890 C C . HIS A 1 118 ? 6.871 10.780 3.960 1.00 89.31 118 HIS A C 1
ATOM 892 O O . HIS A 1 118 ? 6.559 11.873 3.487 1.00 89.31 118 HIS A O 1
ATOM 898 N N . ASP A 1 119 ? 5.970 9.919 4.438 1.00 90.19 119 ASP A N 1
ATOM 899 C CA . ASP A 1 119 ? 4.544 10.213 4.393 1.00 90.19 119 ASP A CA 1
ATOM 900 C C . ASP A 1 119 ? 4.187 11.254 5.450 1.00 90.19 119 ASP A C 1
ATOM 902 O O . ASP A 1 119 ? 4.569 11.174 6.620 1.00 90.19 119 ASP A O 1
ATOM 906 N N . ILE A 1 120 ? 3.407 12.242 5.030 1.00 87.81 120 ILE A N 1
ATOM 907 C CA . ILE A 1 120 ? 3.156 13.442 5.825 1.00 87.81 120 ILE A CA 1
ATOM 908 C C . ILE A 1 120 ? 2.103 13.240 6.925 1.00 87.81 120 ILE A C 1
ATOM 910 O O . ILE A 1 120 ? 2.010 14.061 7.832 1.00 87.81 120 ILE A O 1
ATOM 914 N N . ILE A 1 121 ? 1.317 12.161 6.856 1.00 89.50 121 ILE A N 1
ATOM 915 C CA . ILE A 1 121 ? 0.140 11.949 7.712 1.00 89.50 121 ILE A CA 1
ATOM 916 C C . ILE A 1 121 ? 0.456 11.306 9.069 1.00 89.50 121 ILE A C 1
ATOM 918 O O . ILE A 1 121 ? -0.386 11.342 9.965 1.00 89.50 121 ILE A O 1
ATOM 922 N N . TYR A 1 122 ? 1.646 10.722 9.246 1.00 92.44 122 TYR A N 1
ATOM 923 C CA . TYR A 1 122 ? 1.984 9.993 10.478 1.00 92.44 122 TYR A CA 1
ATOM 924 C C . TYR A 1 122 ? 2.319 10.905 11.661 1.00 92.44 122 TYR A C 1
ATOM 926 O O . TYR A 1 122 ? 2.465 10.437 12.786 1.00 92.44 122 TYR A O 1
ATOM 934 N N . ASN A 1 123 ? 2.403 12.215 11.424 1.00 90.44 123 ASN A N 1
ATOM 935 C CA . ASN A 1 123 ? 2.561 13.215 12.478 1.00 90.44 123 ASN A CA 1
ATOM 936 C C . ASN A 1 123 ? 1.248 13.481 13.235 1.00 90.44 123 ASN A C 1
ATOM 938 O O . ASN A 1 123 ? 1.263 14.075 14.312 1.00 90.44 123 ASN A O 1
ATOM 942 N N . HIS A 1 124 ? 0.104 13.081 12.673 1.00 92.69 124 HIS A N 1
ATOM 943 C CA . HIS A 1 124 ? -1.201 13.339 13.267 1.00 92.69 124 HIS A CA 1
ATOM 944 C C . HIS A 1 124 ? -1.443 12.431 14.495 1.00 92.69 124 HIS A C 1
ATOM 946 O O . HIS A 1 124 ? -1.160 11.240 14.412 1.00 92.69 124 HIS A O 1
ATOM 952 N N . PRO A 1 125 ? -2.036 12.914 15.608 1.00 93.38 125 PRO A N 1
ATOM 953 C CA . PRO A 1 125 ? -2.233 12.108 16.824 1.00 93.38 125 PRO A CA 1
ATOM 954 C C . PRO A 1 125 ? -3.038 10.809 16.649 1.00 93.38 125 PRO A C 1
ATOM 956 O O . PRO A 1 125 ? -2.868 9.880 17.427 1.00 93.38 125 PRO A O 1
ATOM 959 N N . MET A 1 126 ? -3.909 10.736 15.636 1.00 95.75 126 MET A N 1
ATOM 960 C CA . MET A 1 126 ? -4.672 9.520 15.280 1.00 95.75 126 MET A CA 1
ATOM 961 C C . MET A 1 126 ? -3.780 8.370 14.769 1.00 95.75 126 MET A C 1
ATOM 963 O O . MET A 1 126 ? -4.236 7.235 14.637 1.00 95.75 126 MET A O 1
ATOM 967 N N . ASN A 1 127 ? -2.520 8.662 14.443 1.00 95.81 127 ASN A N 1
ATOM 968 C CA . ASN A 1 127 ? -1.543 7.694 13.978 1.00 95.81 127 ASN A CA 1
ATOM 969 C C . ASN A 1 127 ? -1.267 6.611 15.028 1.00 95.81 127 ASN A C 1
ATOM 971 O O . ASN A 1 127 ? -0.865 6.918 16.150 1.00 95.81 127 ASN A O 1
ATOM 975 N N . HIS A 1 128 ? -1.400 5.343 14.635 1.00 97.75 128 HIS A N 1
ATOM 976 C CA . HIS A 1 128 ? -1.126 4.202 15.508 1.00 97.75 128 HIS A CA 1
ATOM 977 C C . HIS A 1 128 ? -0.182 3.210 14.833 1.00 97.75 128 HIS A C 1
ATOM 979 O O . HIS A 1 128 ? -0.526 2.569 13.839 1.00 97.75 128 HIS A O 1
ATOM 985 N N . GLY A 1 129 ? 1.023 3.058 15.386 1.00 97.50 129 GLY A N 1
ATOM 986 C CA . GLY A 1 129 ? 2.080 2.254 14.765 1.00 97.50 129 GLY A CA 1
ATOM 987 C C . GLY A 1 129 ? 1.695 0.787 14.553 1.00 97.50 129 GLY A C 1
ATOM 988 O O . GLY A 1 129 ? 2.046 0.206 13.528 1.00 97.50 129 GLY A O 1
ATOM 989 N N . ALA A 1 130 ? 0.927 0.198 15.477 1.00 98.12 130 ALA A N 1
ATOM 990 C CA . ALA A 1 130 ? 0.461 -1.180 15.337 1.00 98.12 130 ALA A CA 1
ATOM 991 C C . ALA A 1 130 ? -0.526 -1.334 14.168 1.00 98.12 130 ALA A C 1
ATOM 993 O O . ALA A 1 130 ? -0.398 -2.274 13.384 1.00 98.12 130 ALA A O 1
ATOM 994 N N . ALA A 1 131 ? -1.459 -0.392 13.997 1.00 98.31 131 ALA A N 1
ATOM 995 C CA . ALA A 1 131 ? -2.406 -0.411 12.883 1.00 98.31 131 ALA A CA 1
ATOM 996 C C . ALA A 1 131 ? -1.698 -0.244 11.530 1.00 98.31 131 ALA A C 1
ATOM 998 O O . ALA A 1 131 ? -1.951 -1.015 10.600 1.00 98.31 131 ALA A O 1
ATOM 999 N N . ILE A 1 132 ? -0.744 0.691 11.441 1.00 98.12 132 ILE A N 1
ATOM 1000 C CA . ILE A 1 132 ? 0.088 0.872 10.243 1.00 98.12 132 ILE A CA 1
ATOM 1001 C C . ILE A 1 132 ? 0.862 -0.406 9.936 1.00 98.12 132 ILE A C 1
ATOM 1003 O O . ILE A 1 132 ? 0.812 -0.896 8.816 1.00 98.12 132 ILE A O 1
ATOM 1007 N N . GLY A 1 133 ? 1.552 -0.983 10.923 1.00 98.12 133 GLY A N 1
ATOM 1008 C CA . GLY A 1 133 ? 2.334 -2.202 10.723 1.00 98.12 133 GLY A CA 1
ATOM 1009 C C . GLY A 1 133 ? 1.482 -3.375 10.228 1.00 98.12 133 GLY A C 1
ATOM 1010 O O . GLY A 1 133 ? 1.880 -4.071 9.295 1.00 98.12 133 GLY A O 1
ATOM 1011 N N . ARG A 1 134 ? 0.286 -3.568 10.802 1.00 98.50 134 ARG A N 1
ATOM 1012 C CA . ARG A 1 134 ? -0.659 -4.621 10.388 1.00 98.50 134 ARG A CA 1
ATOM 1013 C C . ARG A 1 134 ? -1.135 -4.433 8.948 1.00 98.50 134 ARG A C 1
ATOM 1015 O O . ARG A 1 134 ? -1.071 -5.372 8.158 1.00 98.50 134 ARG A O 1
ATOM 1022 N N . THR A 1 135 ? -1.611 -3.237 8.613 1.00 98.56 135 THR A N 1
ATOM 1023 C CA . THR A 1 135 ? -2.141 -2.920 7.275 1.00 98.56 135 THR A CA 1
ATOM 1024 C C . THR A 1 135 ? -1.043 -2.952 6.208 1.00 98.56 135 THR A C 1
ATOM 1026 O O . THR A 1 135 ? -1.238 -3.531 5.141 1.00 98.56 135 THR A O 1
ATOM 1029 N N . ALA A 1 136 ? 0.148 -2.436 6.524 1.00 98.06 136 ALA A N 1
ATOM 1030 C CA . ALA A 1 136 ? 1.323 -2.462 5.656 1.00 98.06 136 ALA A CA 1
ATOM 1031 C C . ALA A 1 136 ? 1.818 -3.874 5.355 1.00 98.06 136 ALA A C 1
ATOM 1033 O O . ALA A 1 136 ? 2.163 -4.180 4.215 1.00 98.06 136 ALA A O 1
ATOM 1034 N N . LEU A 1 137 ? 1.882 -4.734 6.377 1.00 98.12 137 LEU A N 1
ATOM 1035 C CA . LEU A 1 137 ? 2.356 -6.102 6.205 1.00 98.12 137 LEU A CA 1
ATOM 1036 C C . LEU A 1 137 ? 1.378 -6.915 5.353 1.00 98.12 137 LEU A C 1
ATOM 1038 O O . LEU A 1 137 ? 1.816 -7.672 4.491 1.00 98.12 137 LEU A O 1
ATOM 1042 N N . ARG A 1 138 ? 0.067 -6.721 5.544 1.00 98.31 138 ARG A N 1
ATOM 1043 C CA . ARG A 1 138 ? -0.957 -7.318 4.676 1.00 98.31 138 ARG A CA 1
ATOM 1044 C C . ARG A 1 138 ? -0.783 -6.878 3.229 1.00 98.31 138 ARG A C 1
ATOM 1046 O O . ARG A 1 138 ? -0.706 -7.729 2.352 1.00 98.31 138 ARG A O 1
ATOM 1053 N N . ASP A 1 139 ? -0.619 -5.581 2.993 1.00 98.50 139 ASP A N 1
ATOM 1054 C CA . ASP A 1 139 ? -0.361 -5.054 1.652 1.00 98.50 139 ASP A CA 1
ATOM 1055 C C . ASP A 1 139 ? 0.928 -5.599 1.041 1.00 98.50 139 ASP A C 1
ATOM 1057 O O . ASP A 1 139 ? 0.948 -5.961 -0.131 1.00 98.50 139 ASP A O 1
ATOM 1061 N N . PHE A 1 140 ? 2.005 -5.709 1.820 1.00 98.50 140 PHE A N 1
ATOM 1062 C CA . PHE A 1 140 ? 3.246 -6.317 1.347 1.00 98.50 140 PHE A CA 1
ATOM 1063 C C . PHE A 1 140 ? 3.050 -7.774 0.922 1.00 98.50 140 PHE A C 1
ATOM 1065 O O . PHE A 1 140 ? 3.516 -8.154 -0.148 1.00 98.50 140 PHE A O 1
ATOM 1072 N N . LEU A 1 141 ? 2.332 -8.577 1.709 1.00 98.12 141 LEU A N 1
ATOM 1073 C CA . LEU A 1 141 ? 2.072 -9.976 1.371 1.00 98.12 141 LEU A CA 1
ATOM 1074 C C . LEU A 1 141 ? 1.123 -10.118 0.174 1.00 98.12 141 LEU A C 1
ATOM 1076 O O . LEU A 1 141 ? 1.366 -10.960 -0.687 1.00 98.12 141 LEU A O 1
ATOM 1080 N N . THR A 1 142 ? 0.099 -9.269 0.063 1.00 98.06 142 THR A N 1
ATOM 1081 C CA . THR A 1 142 ? -0.773 -9.205 -1.121 1.00 98.06 142 THR A CA 1
ATOM 1082 C C . THR A 1 142 ? 0.027 -8.850 -2.371 1.00 98.06 142 THR A C 1
ATOM 1084 O O . THR A 1 142 ? -0.128 -9.484 -3.417 1.00 98.06 142 THR A O 1
ATOM 1087 N N . TYR A 1 143 ? 0.921 -7.869 -2.272 1.00 98.25 143 TYR A N 1
ATOM 1088 C CA . TYR A 1 143 ? 1.803 -7.483 -3.364 1.00 98.25 143 TYR A CA 1
ATOM 1089 C C . TYR A 1 143 ? 2.773 -8.618 -3.735 1.00 98.25 143 TYR A C 1
ATOM 1091 O O . TYR A 1 143 ? 2.881 -8.973 -4.908 1.00 98.25 143 TYR A O 1
ATOM 1099 N N . ALA A 1 144 ? 3.408 -9.259 -2.748 1.00 98.12 144 ALA A N 1
ATOM 1100 C CA . ALA A 1 144 ? 4.297 -10.398 -2.965 1.00 98.12 144 ALA A CA 1
ATOM 1101 C C . ALA A 1 144 ? 3.579 -11.588 -3.613 1.00 98.12 144 ALA A C 1
ATOM 1103 O O . ALA A 1 144 ? 4.118 -12.201 -4.527 1.00 98.12 144 ALA A O 1
ATOM 1104 N N . ASN A 1 145 ? 2.334 -11.862 -3.223 1.00 97.50 145 ASN A N 1
ATOM 1105 C CA . ASN A 1 145 ? 1.517 -12.885 -3.866 1.00 97.50 145 ASN A CA 1
ATOM 1106 C C . ASN A 1 145 ? 1.229 -12.569 -5.346 1.00 97.50 145 ASN A C 1
ATOM 1108 O O . ASN A 1 145 ? 1.177 -13.479 -6.166 1.00 97.50 145 ASN A O 1
ATOM 1112 N N . ASN A 1 146 ? 1.073 -11.295 -5.718 1.00 96.81 146 ASN A N 1
ATOM 1113 C CA . ASN A 1 146 ? 0.944 -10.913 -7.128 1.00 96.81 146 ASN A CA 1
ATOM 1114 C C . ASN A 1 146 ? 2.271 -11.075 -7.884 1.00 96.81 146 ASN A C 1
ATOM 1116 O O . ASN A 1 146 ? 2.272 -11.595 -8.997 1.00 96.81 146 ASN A O 1
ATOM 1120 N N . VAL A 1 147 ? 3.401 -10.711 -7.266 1.00 97.50 147 VAL A N 1
ATOM 1121 C CA . VAL A 1 147 ? 4.742 -10.955 -7.833 1.00 97.50 147 VAL A CA 1
ATOM 1122 C C . VAL A 1 147 ? 5.023 -12.452 -8.006 1.00 97.50 147 VAL A C 1
ATOM 1124 O O . VAL A 1 147 ? 5.698 -12.843 -8.953 1.00 97.50 147 VAL A O 1
ATOM 1127 N N . ASN A 1 148 ? 4.441 -13.313 -7.173 1.00 97.56 148 ASN A N 1
ATOM 1128 C CA . ASN A 1 148 ? 4.534 -14.762 -7.339 1.00 97.56 148 ASN A CA 1
ATOM 1129 C C . ASN A 1 148 ? 3.919 -15.269 -8.653 1.00 97.56 148 ASN A C 1
ATOM 1131 O O . ASN A 1 148 ? 4.275 -16.348 -9.105 1.00 97.56 148 ASN A O 1
ATOM 1135 N N . ASN A 1 149 ? 3.052 -14.490 -9.301 1.00 96.31 149 ASN A N 1
ATOM 1136 C CA . ASN A 1 149 ? 2.466 -14.823 -10.602 1.00 96.31 149 ASN A CA 1
ATOM 1137 C C . ASN A 1 149 ? 3.121 -14.048 -11.761 1.00 96.31 149 ASN A C 1
ATOM 1139 O O . ASN A 1 149 ? 2.524 -13.918 -12.826 1.00 96.31 149 ASN A O 1
ATOM 1143 N N . LEU A 1 150 ? 4.315 -13.481 -11.551 1.00 97.00 150 LEU A N 1
ATOM 1144 C CA . LEU A 1 150 ? 4.941 -12.560 -12.501 1.00 97.00 150 LEU A CA 1
ATOM 1145 C C . LEU A 1 150 ? 5.672 -13.252 -13.660 1.00 97.00 150 LEU A C 1
ATOM 1147 O O . LEU A 1 150 ? 6.030 -12.568 -14.612 1.00 97.00 150 LEU A O 1
ATOM 1151 N N . ASP A 1 151 ? 5.925 -14.564 -13.622 1.00 96.50 151 ASP A N 1
ATOM 1152 C CA . ASP A 1 151 ? 6.627 -15.230 -14.729 1.00 96.50 151 ASP A CA 1
ATOM 1153 C C . ASP A 1 151 ? 5.836 -15.093 -16.045 1.00 96.50 151 ASP A C 1
ATOM 1155 O O . ASP A 1 151 ? 4.651 -15.419 -16.110 1.00 96.50 151 ASP A O 1
ATOM 1159 N N . GLY A 1 152 ? 6.467 -14.538 -17.086 1.00 96.31 152 GLY A N 1
ATOM 1160 C CA . GLY A 1 152 ? 5.792 -14.149 -18.334 1.00 96.31 152 GLY A CA 1
ATOM 1161 C C . GLY A 1 152 ? 4.998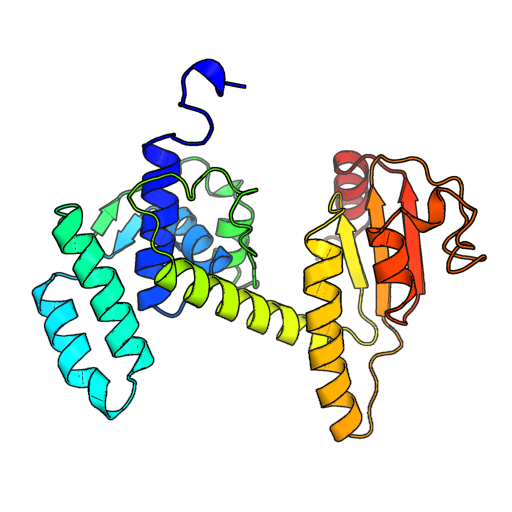 -12.832 -18.271 1.00 96.31 152 GLY A C 1
ATOM 1162 O O . GLY A 1 152 ? 4.370 -12.446 -19.255 1.00 96.31 152 GLY A O 1
ATOM 1163 N N . GLY A 1 153 ? 4.999 -12.147 -17.127 1.00 96.31 153 GLY A N 1
ATOM 1164 C CA . GLY A 1 153 ? 4.254 -10.919 -16.859 1.00 96.31 153 GLY A CA 1
ATOM 1165 C C . GLY A 1 153 ? 5.066 -9.633 -17.030 1.00 96.31 153 GLY A C 1
ATOM 1166 O O . GLY A 1 153 ? 6.250 -9.638 -17.373 1.00 96.31 153 GLY A O 1
ATOM 1167 N N . VAL A 1 154 ? 4.409 -8.500 -16.769 1.00 95.88 154 VAL A N 1
ATOM 1168 C CA . VAL A 1 154 ? 4.991 -7.158 -16.897 1.00 95.88 154 VAL A CA 1
ATOM 1169 C C . VAL A 1 154 ? 4.936 -6.426 -15.560 1.00 95.88 154 VAL A C 1
ATOM 1171 O O . VAL A 1 154 ? 3.889 -6.367 -14.918 1.00 95.88 154 VAL A O 1
ATOM 1174 N N . TYR A 1 155 ? 6.051 -5.811 -15.176 1.00 96.81 155 TYR A N 1
ATOM 1175 C CA . TYR A 1 155 ? 6.144 -4.882 -14.060 1.00 96.81 155 TYR A CA 1
ATOM 1176 C C . TYR A 1 155 ? 6.477 -3.473 -14.556 1.00 96.81 155 TYR A C 1
ATOM 1178 O O . TYR A 1 155 ? 7.434 -3.275 -15.304 1.00 96.81 155 TYR A O 1
ATOM 1186 N N . LEU A 1 156 ? 5.698 -2.484 -14.117 1.00 96.00 156 LEU A N 1
ATOM 1187 C CA . LEU A 1 156 ? 5.892 -1.076 -14.461 1.00 96.00 156 LEU A CA 1
ATOM 1188 C C . LEU A 1 156 ? 6.250 -0.282 -13.198 1.00 96.00 156 LEU A C 1
ATOM 1190 O O . LEU A 1 156 ? 5.426 -0.125 -12.297 1.00 96.00 156 LEU A O 1
ATOM 1194 N N . SER A 1 157 ? 7.471 0.243 -13.146 1.00 95.56 157 SER A N 1
ATOM 1195 C CA . SER A 1 157 ? 7.930 1.208 -12.147 1.00 95.56 157 SER A CA 1
ATOM 1196 C C . SER A 1 157 ? 7.867 2.609 -12.748 1.00 95.56 157 SER A C 1
ATOM 1198 O O . SER A 1 157 ? 8.684 2.946 -13.600 1.00 95.56 157 SER A O 1
ATOM 1200 N N . ILE A 1 158 ? 6.886 3.417 -12.341 1.00 94.44 158 ILE A N 1
ATOM 1201 C CA . ILE A 1 158 ? 6.642 4.751 -12.912 1.00 94.44 158 ILE A CA 1
ATOM 1202 C C . ILE A 1 158 ? 6.894 5.815 -11.841 1.00 94.44 158 ILE A C 1
ATOM 1204 O O . ILE A 1 158 ? 6.171 5.880 -10.846 1.00 94.44 158 ILE A O 1
ATOM 1208 N N . GLY A 1 159 ? 7.939 6.627 -12.021 1.00 91.19 159 GLY A N 1
ATOM 1209 C CA . GLY A 1 159 ? 8.283 7.752 -11.145 1.00 91.19 159 GLY A CA 1
ATOM 1210 C C . GLY A 1 159 ? 8.646 7.376 -9.706 1.00 91.19 159 GLY A C 1
ATOM 1211 O O . GLY A 1 159 ? 8.407 8.167 -8.792 1.00 91.19 159 GLY A O 1
ATOM 1212 N N . SER A 1 160 ? 9.166 6.168 -9.462 1.00 91.44 160 SER A N 1
ATOM 1213 C CA . SER A 1 160 ? 9.448 5.674 -8.109 1.00 91.44 160 SER A CA 1
ATOM 1214 C C . SER A 1 160 ? 10.891 5.194 -7.951 1.00 91.44 160 SER A C 1
ATOM 1216 O O . SER A 1 160 ? 11.223 4.033 -8.178 1.00 91.44 160 SER A O 1
ATOM 1218 N N . ALA A 1 161 ? 11.751 6.095 -7.474 1.00 88.00 161 ALA A N 1
ATOM 1219 C CA . ALA A 1 161 ? 13.177 5.831 -7.274 1.00 88.00 161 ALA A CA 1
ATOM 1220 C C . ALA A 1 161 ? 13.518 5.069 -5.975 1.00 88.00 161 ALA A C 1
ATOM 1222 O O . ALA A 1 161 ? 14.661 4.655 -5.782 1.00 88.00 161 ALA A O 1
ATOM 1223 N N . VAL A 1 162 ? 12.564 4.915 -5.048 1.00 89.44 162 VAL A N 1
ATOM 1224 C CA . VAL A 1 162 ? 12.825 4.325 -3.720 1.00 89.44 162 VAL A CA 1
ATOM 1225 C C . VAL A 1 162 ? 11.878 3.174 -3.418 1.00 89.44 162 VAL A C 1
ATOM 1227 O O . VAL A 1 162 ? 12.333 2.048 -3.245 1.00 89.44 162 VAL A O 1
ATOM 1230 N N . MET A 1 163 ? 10.568 3.415 -3.361 1.00 92.06 163 MET A N 1
ATOM 1231 C CA . MET A 1 163 ? 9.638 2.393 -2.870 1.00 92.06 163 MET A CA 1
ATOM 1232 C C . MET A 1 163 ? 9.440 1.232 -3.829 1.00 92.06 163 MET A C 1
ATOM 1234 O O . MET A 1 163 ? 9.553 0.084 -3.412 1.00 92.06 163 MET A O 1
ATOM 1238 N N . SER A 1 164 ? 9.198 1.524 -5.106 1.00 94.69 164 SER A N 1
ATOM 1239 C CA . SER A 1 164 ? 9.003 0.512 -6.145 1.00 94.69 164 SER A CA 1
ATOM 1240 C C . SER A 1 164 ? 10.143 -0.518 -6.215 1.00 94.69 164 SER A C 1
ATOM 1242 O O . SER A 1 164 ? 9.850 -1.701 -6.037 1.00 94.69 164 SER A O 1
ATOM 1244 N N . PRO A 1 165 ? 11.431 -0.139 -6.369 1.00 94.25 165 PRO A N 1
ATOM 1245 C CA . PRO A 1 165 ? 12.514 -1.124 -6.405 1.00 94.25 165 PRO A CA 1
ATOM 1246 C C . PRO A 1 165 ? 12.643 -1.880 -5.083 1.00 94.25 165 PRO A C 1
ATOM 1248 O O . PRO A 1 165 ? 12.903 -3.080 -5.077 1.00 94.25 165 PRO A O 1
ATOM 1251 N N . MET A 1 166 ? 12.450 -1.198 -3.949 1.00 94.25 166 MET A N 1
ATOM 1252 C CA . MET A 1 166 ? 12.664 -1.814 -2.646 1.00 94.25 166 MET A CA 1
ATOM 1253 C C . MET A 1 166 ? 11.5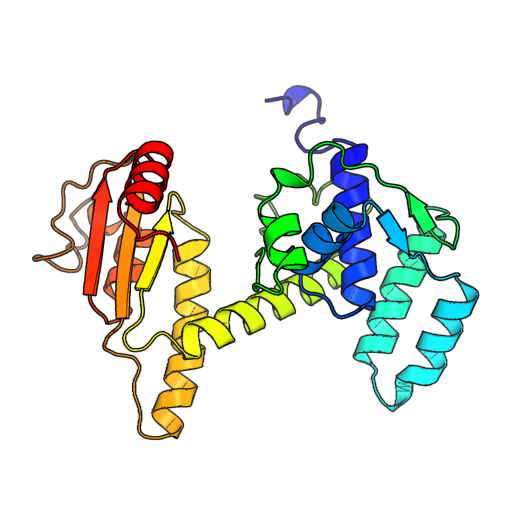86 -2.832 -2.302 1.00 94.25 166 MET A C 1
ATOM 1255 O O . MET A 1 166 ? 11.943 -3.886 -1.787 1.00 94.25 166 MET A O 1
ATOM 1259 N N . ILE A 1 167 ? 10.309 -2.558 -2.575 1.00 95.56 167 ILE A N 1
ATOM 1260 C CA . ILE A 1 167 ? 9.225 -3.504 -2.289 1.00 95.56 167 ILE A CA 1
ATOM 1261 C C . ILE A 1 167 ? 9.246 -4.682 -3.265 1.00 95.56 167 ILE A C 1
ATOM 1263 O O . ILE A 1 167 ? 9.069 -5.830 -2.847 1.00 95.56 167 ILE A O 1
ATOM 1267 N N . PHE A 1 168 ? 9.546 -4.415 -4.540 1.00 97.00 168 PHE A N 1
ATOM 1268 C CA . PHE A 1 168 ? 9.614 -5.437 -5.574 1.00 97.00 168 PHE A CA 1
ATOM 1269 C C . PHE A 1 168 ? 10.757 -6.422 -5.317 1.00 97.00 168 PHE A C 1
ATOM 1271 O O . PHE A 1 168 ? 10.519 -7.621 -5.352 1.00 97.00 168 PHE A O 1
ATOM 1278 N N . GLU A 1 169 ? 11.954 -5.952 -4.942 1.00 96.44 169 GLU A N 1
ATOM 1279 C CA . GLU A 1 169 ? 13.103 -6.826 -4.645 1.00 96.44 169 GLU A CA 1
ATOM 1280 C C . GLU A 1 169 ? 12.771 -7.902 -3.598 1.00 96.44 169 GLU A C 1
ATOM 1282 O O . GLU A 1 169 ? 13.069 -9.079 -3.790 1.00 96.44 169 GLU A O 1
ATOM 1287 N N . LYS A 1 170 ? 12.128 -7.517 -2.485 1.00 97.38 170 LYS A N 1
ATOM 1288 C CA . LYS A 1 170 ? 11.824 -8.449 -1.383 1.00 97.38 170 LYS A CA 1
ATOM 1289 C C . LYS A 1 170 ? 10.679 -9.377 -1.766 1.00 97.38 170 LYS A C 1
ATOM 1291 O O . LYS A 1 170 ? 10.710 -10.557 -1.433 1.00 97.38 170 LYS A O 1
ATOM 1296 N N . SER A 1 171 ? 9.705 -8.849 -2.499 1.00 97.94 171 SER A N 1
ATOM 1297 C CA . SER A 1 171 ? 8.571 -9.613 -3.019 1.00 97.94 171 SER A CA 1
ATOM 1298 C C . SER A 1 171 ? 9.016 -10.683 -4.008 1.00 97.94 171 SER A C 1
ATOM 1300 O O . SER A 1 171 ? 8.598 -11.836 -3.897 1.00 97.94 171 SER A O 1
ATOM 1302 N N . LEU A 1 172 ? 9.912 -10.326 -4.930 1.00 97.75 172 LEU A N 1
ATOM 1303 C CA . LEU A 1 172 ? 10.490 -11.263 -5.880 1.00 97.75 172 LEU A CA 1
ATOM 1304 C C . LEU A 1 172 ? 11.355 -12.290 -5.157 1.00 97.75 172 LEU A C 1
ATOM 1306 O O . LEU A 1 172 ? 11.185 -13.472 -5.406 1.00 97.75 172 LEU A O 1
ATOM 1310 N N . ALA A 1 173 ? 12.201 -11.885 -4.206 1.00 97.50 173 ALA A N 1
ATOM 1311 C CA . ALA A 1 173 ? 13.005 -12.830 -3.429 1.00 97.50 173 ALA A CA 1
ATOM 1312 C C . ALA A 1 173 ? 12.143 -13.874 -2.692 1.00 97.50 173 ALA A C 1
ATOM 1314 O O . ALA A 1 173 ? 12.452 -15.065 -2.728 1.00 97.50 173 ALA A O 1
ATOM 1315 N N . MET A 1 174 ? 11.036 -13.455 -2.064 1.00 98.06 174 MET A N 1
ATOM 1316 C CA . MET A 1 174 ? 10.083 -14.374 -1.429 1.00 98.06 174 MET A CA 1
ATOM 1317 C C . MET A 1 174 ? 9.426 -15.316 -2.446 1.00 98.06 174 MET A C 1
ATOM 1319 O O . MET A 1 174 ? 9.386 -16.526 -2.226 1.00 98.06 174 MET A O 1
ATOM 1323 N N . SER A 1 175 ? 8.950 -14.767 -3.563 1.00 97.69 175 SER A N 1
ATOM 1324 C CA . SER A 1 175 ? 8.279 -15.519 -4.631 1.00 97.69 175 SER A CA 1
ATOM 1325 C C . SER A 1 175 ? 9.206 -16.543 -5.288 1.00 97.69 175 SER A C 1
ATOM 1327 O O . SER A 1 175 ? 8.861 -17.712 -5.460 1.00 97.69 175 SER A O 1
ATOM 1329 N N . GLN A 1 176 ? 10.432 -16.115 -5.581 1.00 97.38 176 GLN A N 1
ATOM 1330 C CA . GLN A 1 176 ? 11.497 -16.917 -6.158 1.00 97.38 176 GLN A CA 1
ATOM 1331 C C . GLN A 1 176 ? 11.886 -18.072 -5.234 1.00 97.38 176 GLN A C 1
ATOM 1333 O O . GLN A 1 176 ? 12.059 -19.199 -5.690 1.00 97.38 176 GLN A O 1
ATOM 1338 N N . ASN A 1 177 ? 11.975 -17.817 -3.924 1.00 98.06 177 ASN A N 1
ATOM 1339 C CA . ASN A 1 177 ? 12.250 -18.850 -2.930 1.00 98.06 177 ASN A CA 1
ATOM 1340 C C . ASN A 1 177 ? 11.156 -19.931 -2.888 1.00 98.06 177 ASN A C 1
ATOM 1342 O O . ASN A 1 177 ? 11.469 -21.106 -2.703 1.00 98.06 177 ASN A O 1
ATOM 1346 N N . ILE A 1 178 ? 9.883 -19.563 -3.061 1.00 97.56 178 ILE A N 1
ATOM 1347 C CA . ILE A 1 178 ? 8.780 -20.532 -3.165 1.00 97.56 178 ILE A CA 1
ATOM 1348 C C . ILE A 1 178 ? 8.910 -21.338 -4.463 1.00 97.56 178 ILE A C 1
ATOM 1350 O O . ILE A 1 178 ? 8.901 -22.565 -4.420 1.00 97.56 178 ILE A O 1
ATOM 1354 N N . HIS A 1 179 ? 9.133 -20.672 -5.599 1.00 97.19 179 HIS A N 1
ATOM 1355 C CA . HIS A 1 179 ? 9.302 -21.338 -6.895 1.00 97.19 179 HIS A CA 1
ATOM 1356 C C . HIS A 1 179 ? 10.455 -22.348 -6.893 1.00 97.19 179 HIS A C 1
ATOM 1358 O O . HIS A 1 179 ? 10.279 -23.475 -7.354 1.00 97.19 179 HIS A O 1
ATOM 1364 N N . ILE A 1 180 ? 11.604 -21.990 -6.312 1.00 97.94 180 ILE A N 1
ATOM 1365 C CA . ILE A 1 180 ? 12.777 -22.874 -6.223 1.00 97.94 180 ILE A CA 1
ATOM 1366 C C . ILE A 1 180 ? 12.451 -24.155 -5.445 1.00 97.94 180 ILE A C 1
ATOM 1368 O O . ILE A 1 180 ? 12.868 -25.239 -5.854 1.00 97.94 180 ILE A O 1
ATOM 1372 N N . GLN A 1 181 ? 11.678 -24.061 -4.358 1.00 98.19 181 GLN A N 1
ATOM 1373 C CA . GLN A 1 181 ? 11.242 -25.236 -3.590 1.00 98.19 181 GLN A CA 1
ATOM 1374 C C . GLN A 1 181 ? 10.334 -26.170 -4.404 1.00 98.19 181 GLN A C 1
ATOM 1376 O O . GLN A 1 181 ? 10.311 -27.373 -4.154 1.00 98.19 181 GLN A O 1
ATOM 1381 N N . GLU A 1 182 ? 9.628 -25.640 -5.404 1.00 97.25 182 GLU A N 1
ATOM 1382 C CA . GLU A 1 182 ? 8.797 -26.406 -6.340 1.00 97.25 182 GLU A CA 1
ATOM 1383 C C . GLU A 1 182 ? 9.556 -26.879 -7.594 1.00 97.25 182 GLU A C 1
ATOM 1385 O O . GLU A 1 182 ? 8.950 -27.449 -8.502 1.00 97.25 182 GLU A O 1
ATOM 1390 N N . GLY A 1 183 ? 10.869 -26.636 -7.683 1.00 97.50 183 GLY A N 1
ATOM 1391 C CA . GLY A 1 183 ? 11.663 -26.936 -8.879 1.00 97.50 183 GLY A CA 1
ATOM 1392 C C . GLY A 1 183 ? 11.362 -26.018 -10.072 1.00 97.50 183 GLY A C 1
ATOM 1393 O O . GLY A 1 183 ? 11.626 -26.395 -11.213 1.00 97.50 183 GLY A O 1
ATOM 1394 N N . LYS A 1 184 ? 10.799 -24.831 -9.818 1.00 97.00 184 LYS A N 1
ATOM 1395 C CA . LYS A 1 184 ? 10.496 -23.778 -10.799 1.00 97.00 184 LYS A CA 1
ATOM 1396 C C . LYS A 1 184 ? 11.377 -22.547 -10.561 1.00 97.00 184 LYS A C 1
ATOM 1398 O O . LYS A 1 184 ? 12.096 -22.460 -9.566 1.00 97.00 184 LYS A O 1
ATOM 1403 N N . HIS A 1 185 ? 11.294 -21.568 -11.456 1.00 96.25 185 HIS A N 1
ATOM 1404 C CA . HIS A 1 185 ? 11.982 -20.286 -11.318 1.00 96.25 185 HIS A CA 1
ATOM 1405 C C . HIS A 1 185 ? 11.183 -19.170 -12.022 1.00 96.25 185 HIS A C 1
ATOM 1407 O O . HIS A 1 185 ? 10.447 -19.472 -12.958 1.00 96.25 185 HIS A O 1
ATOM 1413 N N . ILE A 1 186 ? 11.277 -17.914 -11.561 1.00 96.69 186 ILE A N 1
ATOM 1414 C CA . ILE A 1 186 ? 10.642 -16.750 -12.204 1.00 96.69 186 ILE A CA 1
ATOM 1415 C C . ILE A 1 186 ? 11.704 -16.054 -13.061 1.00 96.69 186 ILE A C 1
ATOM 1417 O O . ILE A 1 186 ? 12.554 -15.341 -12.537 1.00 96.69 186 ILE A O 1
ATOM 1421 N N . ASP A 1 187 ? 11.656 -16.238 -14.380 1.00 93.75 187 ASP A N 1
ATOM 1422 C CA . ASP A 1 187 ? 12.731 -15.794 -15.286 1.00 93.75 187 ASP A CA 1
ATOM 1423 C C . ASP A 1 187 ? 12.251 -14.883 -16.414 1.00 93.75 187 ASP A C 1
ATOM 1425 O O . ASP A 1 187 ? 13.015 -14.066 -16.922 1.00 93.75 187 ASP A O 1
ATOM 1429 N N . ASN A 1 188 ? 10.985 -14.995 -16.811 1.00 95.50 188 ASN A N 1
ATOM 1430 C CA . ASN A 1 188 ? 10.495 -14.488 -18.091 1.00 95.50 188 ASN A CA 1
ATOM 1431 C C . ASN A 1 188 ? 9.645 -13.223 -17.945 1.00 95.50 188 ASN A C 1
ATOM 1433 O O . ASN A 1 188 ? 8.721 -12.994 -18.721 1.00 95.50 188 ASN A O 1
ATOM 1437 N N . HIS A 1 189 ? 9.917 -12.411 -16.929 1.00 96.38 189 HIS A N 1
ATOM 1438 C CA . HIS A 1 189 ? 9.180 -11.178 -16.684 1.00 96.38 189 HIS A CA 1
ATOM 1439 C C . HIS A 1 189 ? 9.836 -9.973 -17.367 1.00 96.38 189 HIS A C 1
ATOM 1441 O O . HIS A 1 189 ? 11.049 -9.930 -17.586 1.00 96.38 189 HIS A O 1
ATOM 1447 N N . PHE A 1 190 ? 9.025 -8.973 -17.702 1.00 96.31 190 PHE A N 1
ATOM 1448 C CA . PHE A 1 190 ? 9.477 -7.737 -18.332 1.00 96.31 190 PHE A CA 1
ATOM 1449 C C . PHE A 1 190 ? 9.311 -6.554 -17.378 1.00 96.31 190 PHE A C 1
ATOM 1451 O O . PHE A 1 190 ? 8.220 -6.309 -16.871 1.00 96.31 190 PHE A O 1
ATOM 1458 N N . ILE A 1 191 ? 10.383 -5.804 -17.144 1.00 96.06 191 ILE A N 1
ATOM 1459 C CA . ILE A 1 191 ? 10.414 -4.648 -16.250 1.00 96.06 191 ILE A CA 1
ATOM 1460 C C . ILE A 1 191 ? 10.565 -3.378 -17.083 1.00 96.06 191 ILE A C 1
ATOM 1462 O O . ILE A 1 191 ? 11.523 -3.235 -17.842 1.00 96.06 191 ILE A O 1
ATOM 1466 N N . VAL A 1 192 ? 9.666 -2.415 -16.892 1.00 94.94 192 VAL A N 1
ATOM 1467 C CA . VAL A 1 192 ? 9.831 -1.046 -17.397 1.00 94.94 192 VAL A CA 1
ATOM 1468 C C . VAL A 1 192 ? 10.042 -0.105 -16.226 1.00 94.94 192 VAL A C 1
ATOM 1470 O O . VAL A 1 192 ? 9.232 -0.070 -15.303 1.00 94.94 192 VAL A O 1
ATOM 1473 N N . VAL A 1 193 ? 11.108 0.685 -16.289 1.00 94.12 193 VAL A N 1
ATOM 1474 C CA . VAL A 1 193 ? 11.391 1.770 -15.348 1.00 94.12 193 VAL A CA 1
ATOM 1475 C C . VAL A 1 193 ? 11.254 3.093 -16.093 1.00 94.12 193 VAL A C 1
ATOM 1477 O O . VAL A 1 193 ? 12.104 3.423 -16.917 1.00 94.12 193 VAL A O 1
ATOM 1480 N N . GLY A 1 194 ? 10.167 3.817 -15.834 1.00 92.69 194 GLY A N 1
ATOM 1481 C CA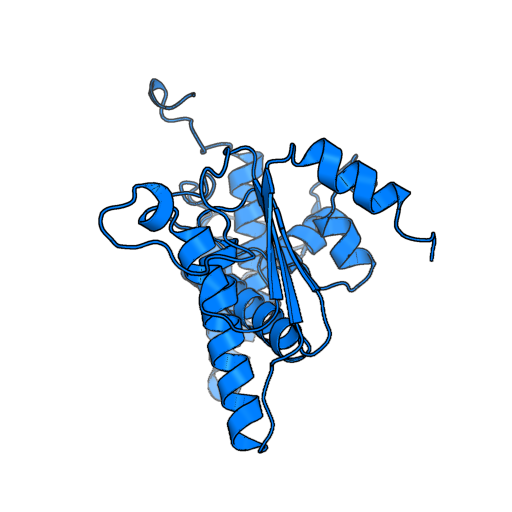 . GLY A 1 194 ? 9.886 5.139 -16.390 1.00 92.69 194 GLY A CA 1
ATOM 1482 C C . GLY A 1 194 ? 10.184 6.238 -15.373 1.00 92.69 194 GLY A C 1
ATOM 1483 O O . GLY A 1 194 ? 9.612 6.226 -14.283 1.00 92.69 194 GLY A O 1
ATOM 1484 N N . ASP A 1 195 ? 11.066 7.177 -15.712 1.00 91.50 195 ASP A N 1
ATOM 1485 C CA . ASP A 1 195 ? 11.397 8.334 -14.868 1.00 91.50 195 ASP A CA 1
ATOM 1486 C C . ASP A 1 195 ? 11.752 9.556 -15.733 1.00 91.50 195 ASP A C 1
ATOM 1488 O O . ASP A 1 195 ? 12.116 9.408 -16.896 1.00 91.50 195 ASP A O 1
ATOM 1492 N N . LEU A 1 196 ? 11.663 10.766 -15.174 1.00 90.31 196 LEU A N 1
ATOM 1493 C CA . LEU A 1 196 ? 12.031 12.005 -15.871 1.00 90.31 196 LEU A CA 1
ATOM 1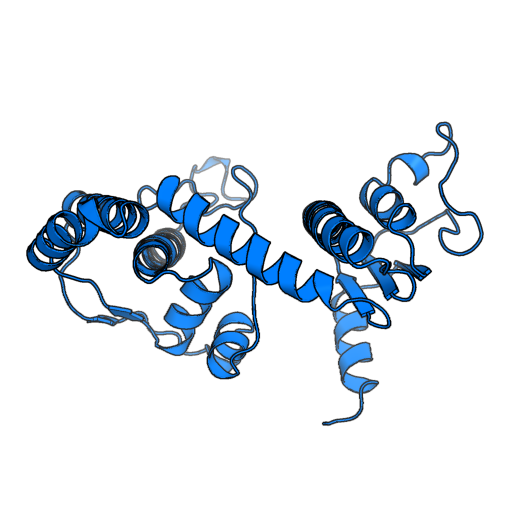494 C C . LEU A 1 196 ? 13.545 12.171 -16.028 1.00 90.31 196 LEU A C 1
ATOM 1496 O O . LEU A 1 196 ? 13.986 12.936 -16.885 1.00 90.31 196 LEU A O 1
ATOM 1500 N N . ALA A 1 197 ? 14.345 11.519 -15.181 1.00 86.81 197 ALA A N 1
ATOM 1501 C CA . ALA A 1 197 ? 15.793 11.620 -15.259 1.00 86.81 197 ALA A CA 1
ATOM 1502 C C . ALA A 1 197 ? 16.305 11.160 -16.637 1.00 86.81 197 ALA A C 1
ATOM 1504 O O . ALA A 1 197 ? 15.815 10.201 -17.229 1.00 86.81 197 ALA A O 1
ATOM 1505 N N . GLU A 1 198 ? 17.311 11.843 -17.175 1.00 85.44 198 GLU A N 1
ATOM 1506 C CA . GLU A 1 198 ? 18.018 11.340 -18.351 1.00 85.44 198 GLU A CA 1
ATOM 1507 C C . GLU A 1 198 ? 18.973 10.219 -17.923 1.00 85.44 198 GLU A C 1
ATOM 1509 O O . GLU A 1 198 ? 19.735 10.367 -16.963 1.00 85.44 198 GLU A O 1
ATOM 1514 N N . SER A 1 199 ? 18.973 9.099 -18.651 1.00 80.38 199 SER A N 1
ATOM 1515 C CA . SER A 1 199 ? 19.971 8.046 -18.455 1.00 80.38 199 SER A CA 1
ATOM 1516 C C . SER A 1 199 ? 21.066 8.166 -19.502 1.00 80.38 199 SER A C 1
ATOM 1518 O O . SER A 1 199 ? 20.825 7.996 -20.693 1.00 80.38 199 SER A O 1
ATOM 1520 N N . GLN A 1 200 ? 22.293 8.397 -19.041 1.00 82.56 200 GLN A N 1
ATOM 1521 C CA . GLN A 1 200 ? 23.499 8.361 -19.878 1.00 82.56 200 GLN A CA 1
ATOM 1522 C C . GLN A 1 200 ? 24.094 6.948 -19.993 1.00 82.56 200 GLN A C 1
ATOM 1524 O O . GLN A 1 200 ? 25.162 6.766 -20.573 1.00 82.56 200 GLN A O 1
ATOM 1529 N N . TRP A 1 201 ? 23.421 5.947 -19.418 1.00 86.62 201 TRP A N 1
ATOM 1530 C CA . TRP A 1 201 ? 23.837 4.552 -19.442 1.00 86.62 201 TRP A CA 1
ATOM 1531 C C . TRP A 1 201 ? 22.794 3.687 -20.144 1.00 86.62 201 TRP A C 1
ATOM 1533 O O . TRP A 1 201 ? 21.591 3.795 -19.880 1.00 86.62 201 TRP A O 1
ATOM 1543 N N . ASP A 1 202 ? 23.267 2.813 -21.026 1.00 84.81 202 ASP A N 1
ATOM 1544 C CA . ASP A 1 202 ? 22.435 1.832 -21.709 1.00 84.81 202 ASP A CA 1
ATOM 1545 C C . ASP A 1 202 ? 22.202 0.619 -20.799 1.00 84.81 202 ASP A C 1
ATOM 1547 O O . ASP A 1 202 ? 22.869 -0.408 -20.910 1.00 84.81 202 ASP A O 1
ATOM 1551 N N . TRP A 1 203 ? 21.239 0.744 -19.885 1.00 83.88 203 TRP A N 1
ATOM 1552 C CA . TRP A 1 203 ? 20.841 -0.333 -18.969 1.00 83.88 203 TRP A CA 1
ATOM 1553 C C . TRP A 1 203 ? 20.352 -1.593 -19.685 1.00 83.88 203 TRP A C 1
ATOM 1555 O O . TRP A 1 203 ? 20.410 -2.676 -19.109 1.00 83.88 203 TRP A O 1
ATOM 1565 N N . LYS A 1 204 ? 19.886 -1.461 -20.931 1.00 80.56 204 LYS A N 1
ATOM 1566 C CA . LYS A 1 204 ? 19.352 -2.575 -21.709 1.00 80.56 204 LYS A CA 1
ATOM 1567 C C . LYS A 1 204 ? 20.473 -3.453 -22.259 1.00 80.56 204 LYS A C 1
ATOM 1569 O O . LYS A 1 204 ? 20.394 -4.672 -22.151 1.00 80.56 204 LYS A O 1
ATOM 1574 N N . ASN A 1 205 ? 21.501 -2.845 -22.852 1.00 84.50 205 ASN A N 1
ATOM 1575 C CA . ASN A 1 205 ? 22.565 -3.594 -23.530 1.00 84.50 205 ASN A CA 1
ATOM 1576 C C . ASN A 1 205 ? 23.868 -3.686 -22.721 1.00 84.50 205 ASN A C 1
ATOM 1578 O O . ASN A 1 205 ? 24.650 -4.605 -22.945 1.00 84.50 205 ASN A O 1
ATOM 1582 N N . SER A 1 206 ? 24.117 -2.753 -21.797 1.00 83.75 206 SER A N 1
ATOM 1583 C CA . SER A 1 206 ? 25.383 -2.666 -21.047 1.00 83.75 206 SER A CA 1
ATOM 1584 C C . SER A 1 206 ? 25.297 -3.210 -19.617 1.00 83.75 206 SER A C 1
ATOM 1586 O O . SER A 1 206 ? 26.322 -3.301 -18.947 1.00 83.75 206 SER A O 1
ATOM 1588 N N . GLY A 1 207 ? 24.106 -3.585 -19.139 1.00 81.94 207 GLY A N 1
ATOM 1589 C CA . GLY A 1 207 ? 23.916 -4.137 -17.794 1.00 81.94 207 GLY A CA 1
ATOM 1590 C C . GLY A 1 207 ? 24.236 -3.136 -16.679 1.00 81.94 207 GLY A C 1
ATOM 1591 O O . GLY A 1 207 ? 23.967 -1.943 -16.812 1.00 81.94 207 GLY A O 1
ATOM 1592 N N . GLU A 1 208 ? 24.786 -3.613 -15.560 1.00 85.00 208 GLU A N 1
ATOM 1593 C CA . GLU A 1 208 ? 25.156 -2.766 -14.418 1.00 85.00 208 GLU A CA 1
ATOM 1594 C C . GLU A 1 208 ? 26.427 -1.928 -14.715 1.00 85.00 208 GLU A C 1
ATOM 1596 O O . GLU A 1 208 ? 27.441 -2.497 -15.127 1.00 85.00 208 GLU A O 1
ATOM 1601 N N . PRO A 1 209 ? 26.424 -0.598 -14.476 1.00 86.94 209 PRO A N 1
ATOM 1602 C CA . PRO A 1 209 ? 27.607 0.249 -14.649 1.00 86.94 209 PRO A CA 1
ATOM 1603 C C . PRO A 1 209 ? 28.759 -0.094 -13.685 1.00 86.94 209 PRO A C 1
ATOM 1605 O O . PRO A 1 209 ? 28.514 -0.585 -12.583 1.00 86.94 209 PRO A O 1
ATOM 1608 N N . PRO A 1 210 ? 30.020 0.234 -14.021 1.00 87.50 210 PRO A N 1
ATOM 1609 C CA . PRO A 1 210 ? 31.141 0.135 -13.083 1.00 87.50 210 PRO A CA 1
ATOM 1610 C C . PRO A 1 210 ? 31.066 1.205 -11.974 1.00 87.50 210 PRO A C 1
ATOM 1612 O O . PRO A 1 210 ? 30.449 2.254 -12.143 1.00 87.50 210 PRO A O 1
ATOM 1615 N N . MET A 1 211 ? 31.714 0.958 -10.826 1.00 87.75 211 MET A N 1
ATOM 1616 C CA . MET A 1 211 ? 31.614 1.799 -9.611 1.00 87.75 211 MET A CA 1
ATOM 1617 C C . MET A 1 211 ? 32.138 3.238 -9.760 1.00 87.75 211 MET A C 1
ATOM 1619 O O . MET A 1 211 ? 31.814 4.102 -8.941 1.00 87.75 211 MET A O 1
ATOM 1623 N N . ASP A 1 212 ? 32.977 3.479 -10.764 1.00 90.38 212 ASP A N 1
ATOM 1624 C CA . ASP A 1 212 ? 33.539 4.781 -11.122 1.00 90.38 212 ASP A CA 1
ATOM 1625 C C . ASP A 1 212 ? 32.632 5.585 -12.072 1.00 90.38 212 ASP A C 1
ATOM 1627 O O . ASP A 1 212 ? 32.902 6.756 -12.340 1.00 90.38 212 ASP A O 1
ATOM 1631 N N . ASN A 1 213 ? 31.524 4.999 -12.536 1.00 87.06 213 ASN A N 1
ATOM 1632 C CA . ASN A 1 213 ? 30.520 5.678 -13.341 1.00 87.06 213 ASN A CA 1
ATOM 1633 C C . ASN A 1 213 ? 29.392 6.253 -12.454 1.00 87.06 213 ASN A C 1
ATOM 1635 O O . ASN A 1 213 ? 28.818 5.517 -11.649 1.00 87.06 213 ASN A O 1
ATOM 1639 N N . PRO A 1 214 ? 28.982 7.528 -12.617 1.00 84.94 214 PRO A N 1
ATOM 1640 C CA . PRO A 1 214 ? 27.872 8.116 -11.859 1.00 84.94 214 PRO A CA 1
ATOM 1641 C C . PRO A 1 214 ? 26.553 7.330 -11.942 1.00 84.94 214 PRO A C 1
ATOM 1643 O O . PRO A 1 214 ? 25.811 7.273 -10.960 1.00 84.94 214 PRO A O 1
ATOM 1646 N N . ALA A 1 215 ? 26.276 6.675 -13.074 1.00 84.88 215 ALA A N 1
ATOM 1647 C CA . ALA A 1 215 ? 25.076 5.863 -13.267 1.00 84.88 215 ALA A CA 1
ATOM 1648 C C . ALA A 1 215 ? 25.006 4.666 -12.305 1.00 84.88 215 ALA A C 1
ATOM 1650 O O . ALA A 1 215 ? 23.910 4.218 -11.977 1.00 84.88 215 ALA A O 1
ATOM 1651 N N . TYR A 1 216 ? 26.138 4.189 -11.774 1.00 81.12 216 TYR A N 1
ATOM 1652 C CA . TYR A 1 216 ? 26.167 3.149 -10.738 1.00 81.12 216 TYR A CA 1
ATOM 1653 C C . TYR A 1 216 ? 25.389 3.548 -9.475 1.00 81.12 216 TYR A C 1
ATOM 1655 O O . TYR A 1 216 ? 24.871 2.696 -8.748 1.00 81.12 216 TYR A O 1
ATOM 1663 N N . TYR A 1 217 ? 25.283 4.853 -9.216 1.00 79.69 217 TYR A N 1
ATOM 1664 C CA . TYR A 1 217 ? 24.590 5.413 -8.060 1.00 79.69 217 TYR A CA 1
ATOM 1665 C C . TYR A 1 217 ? 23.114 5.733 -8.341 1.00 79.69 217 TYR A C 1
ATOM 1667 O O . TYR A 1 217 ? 22.397 6.135 -7.422 1.00 79.69 217 TYR A O 1
ATOM 1675 N N . LEU A 1 218 ? 22.616 5.464 -9.559 1.00 83.75 218 LEU A N 1
ATOM 1676 C CA . LEU A 1 218 ? 21.181 5.388 -9.851 1.00 83.75 218 LEU A CA 1
ATOM 1677 C C . LEU A 1 218 ? 20.615 4.100 -9.245 1.00 83.75 218 LEU A C 1
ATOM 1679 O O . LEU A 1 218 ? 20.429 3.075 -9.904 1.00 83.75 218 LEU A O 1
ATOM 1683 N N . ARG A 1 219 ? 20.386 4.158 -7.930 1.00 79.62 219 ARG A N 1
ATOM 1684 C CA . ARG A 1 219 ? 20.118 2.993 -7.083 1.00 79.62 219 ARG A CA 1
ATOM 1685 C C . ARG A 1 219 ? 18.958 2.138 -7.581 1.00 79.62 219 ARG A C 1
ATOM 1687 O O . ARG A 1 219 ? 19.071 0.923 -7.537 1.00 79.62 219 ARG A O 1
ATOM 1694 N N . TYR A 1 220 ? 17.874 2.743 -8.053 1.00 81.69 220 TYR A N 1
ATOM 1695 C CA . TYR A 1 220 ? 16.696 1.997 -8.493 1.00 81.69 220 TYR A CA 1
ATOM 1696 C C . TYR A 1 220 ? 16.962 1.169 -9.755 1.00 81.69 220 TYR A C 1
ATOM 1698 O O . TYR A 1 220 ? 16.641 -0.016 -9.761 1.00 81.69 220 TYR A O 1
ATOM 1706 N N . CYS A 1 221 ? 17.623 1.735 -10.774 1.00 84.81 221 CYS A N 1
ATOM 1707 C CA . CYS A 1 221 ? 18.008 0.994 -11.979 1.00 84.81 221 CYS A CA 1
ATOM 1708 C C . CYS A 1 221 ? 18.960 -0.152 -11.651 1.00 84.81 221 CYS A C 1
ATOM 1710 O O . CYS A 1 221 ? 18.771 -1.273 -12.117 1.00 84.81 221 CYS A O 1
ATOM 1712 N N . LYS A 1 222 ? 19.934 0.108 -10.775 1.00 84.75 222 LYS A N 1
ATOM 1713 C CA . LYS A 1 222 ? 20.832 -0.925 -10.269 1.00 84.75 222 LYS A CA 1
ATOM 1714 C C . LYS A 1 222 ? 20.066 -2.064 -9.596 1.00 84.75 222 LYS A C 1
ATOM 1716 O O . LYS A 1 222 ? 20.334 -3.223 -9.898 1.00 84.75 222 LYS A O 1
ATOM 1721 N N . THR A 1 223 ? 19.115 -1.759 -8.712 1.00 88.38 223 THR A N 1
ATOM 1722 C CA . THR A 1 223 ? 18.312 -2.792 -8.046 1.00 88.38 223 THR A CA 1
ATOM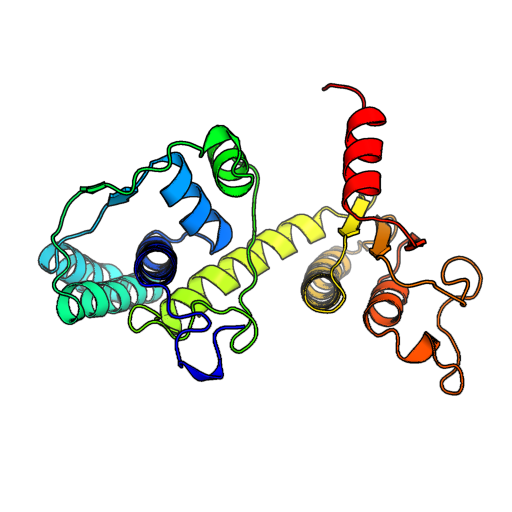 1723 C C . THR A 1 223 ? 17.529 -3.612 -9.074 1.00 88.38 223 THR A C 1
ATOM 1725 O O . THR A 1 223 ? 17.633 -4.833 -9.050 1.00 88.38 223 THR A O 1
ATOM 1728 N N . PHE A 1 224 ? 16.827 -2.976 -10.020 1.00 91.50 224 PHE A N 1
ATOM 1729 C CA . PHE A 1 224 ? 16.056 -3.690 -11.048 1.00 91.50 224 PHE A CA 1
ATOM 1730 C C . PHE A 1 224 ? 16.918 -4.548 -11.978 1.00 91.50 224 PHE A C 1
ATOM 1732 O O . PHE A 1 224 ? 16.537 -5.672 -12.288 1.00 91.50 224 PHE A O 1
ATOM 1739 N N . SER A 1 225 ? 18.113 -4.082 -12.353 1.00 87.31 225 SER A N 1
ATOM 1740 C CA . SER A 1 225 ? 19.016 -4.826 -13.247 1.00 87.31 225 SER A CA 1
ATOM 1741 C C . SER A 1 225 ? 19.472 -6.185 -12.693 1.00 87.31 225 SER A C 1
ATOM 1743 O O . SER A 1 225 ? 19.968 -7.026 -13.436 1.00 87.31 225 SER A O 1
ATOM 1745 N N . ARG A 1 226 ? 19.297 -6.414 -11.387 1.00 89.44 226 ARG A N 1
ATOM 1746 C CA . ARG A 1 226 ? 19.715 -7.631 -10.677 1.00 89.44 226 ARG A CA 1
ATOM 1747 C C . ARG A 1 226 ? 18.578 -8.625 -10.441 1.00 89.44 226 ARG A C 1
ATOM 1749 O O . ARG A 1 226 ? 18.800 -9.646 -9.800 1.00 89.44 226 ARG A O 1
ATOM 1756 N N . MET A 1 227 ? 17.369 -8.326 -10.909 1.00 91.12 227 MET A N 1
ATOM 1757 C CA . MET A 1 227 ? 16.155 -9.082 -10.577 1.00 91.12 227 MET A CA 1
ATOM 1758 C C . MET A 1 227 ? 15.781 -10.146 -11.613 1.00 91.12 227 MET A C 1
ATOM 1760 O O . MET A 1 227 ? 14.713 -10.737 -11.518 1.00 91.12 227 MET A O 1
ATOM 1764 N N . GLY A 1 228 ? 16.657 -10.423 -12.579 1.00 89.69 228 GLY A N 1
ATOM 1765 C CA . GLY A 1 228 ? 16.324 -11.297 -13.701 1.00 89.69 228 GLY A CA 1
ATOM 1766 C C . GLY A 1 228 ? 15.342 -10.629 -14.665 1.00 89.69 228 GLY A C 1
ATOM 1767 O O . GLY A 1 228 ? 15.152 -9.411 -14.635 1.00 89.69 228 GLY A O 1
ATOM 1768 N N . GLY A 1 229 ? 14.753 -11.426 -15.556 1.00 92.44 229 GLY A N 1
ATOM 1769 C CA . GLY A 1 229 ? 13.870 -10.902 -16.591 1.00 92.44 229 GLY A CA 1
ATOM 1770 C C . GLY A 1 229 ? 14.574 -9.980 -17.587 1.00 92.44 229 GLY A C 1
ATOM 1771 O O . GLY A 1 229 ? 15.799 -9.954 -17.722 1.00 92.44 229 GLY A O 1
ATOM 1772 N N . THR A 1 230 ? 13.769 -9.218 -18.324 1.00 93.75 230 THR A N 1
ATOM 1773 C CA . THR A 1 230 ? 14.247 -8.176 -19.240 1.00 93.75 230 THR A CA 1
ATOM 1774 C C . THR A 1 230 ? 13.857 -6.810 -18.702 1.00 93.75 230 THR A C 1
ATOM 1776 O O . THR A 1 230 ? 12.672 -6.532 -18.543 1.00 93.75 230 THR A O 1
ATOM 1779 N N . MET A 1 231 ? 14.838 -5.939 -18.465 1.00 92.50 231 MET A N 1
ATOM 1780 C CA . MET A 1 231 ? 14.616 -4.576 -17.979 1.00 92.50 231 MET A CA 1
ATOM 1781 C C . MET A 1 231 ? 14.835 -3.541 -19.086 1.00 92.50 231 MET A C 1
ATOM 1783 O O . MET A 1 231 ? 15.870 -3.541 -19.749 1.00 92.50 231 MET A O 1
ATOM 1787 N N . ASN A 1 232 ? 13.906 -2.589 -19.203 1.00 92.31 232 ASN A N 1
ATOM 1788 C CA . ASN A 1 232 ? 14.058 -1.378 -20.001 1.00 92.31 232 ASN A CA 1
ATOM 1789 C C . ASN A 1 232 ? 13.885 -0.128 -19.134 1.00 92.31 232 ASN A C 1
ATOM 1791 O O . ASN A 1 232 ? 12.881 0.034 -18.442 1.00 92.31 232 ASN A O 1
ATOM 1795 N N . TYR A 1 233 ? 14.841 0.792 -19.241 1.00 91.88 233 TYR A N 1
ATOM 1796 C CA . TYR A 1 233 ? 14.701 2.147 -18.724 1.00 91.88 233 TYR A CA 1
ATOM 1797 C C . TYR A 1 233 ? 14.186 3.080 -19.822 1.00 91.88 233 TYR A C 1
ATOM 1799 O O . TYR A 1 233 ? 14.676 3.028 -20.952 1.00 91.88 233 TYR A O 1
ATOM 1807 N N . VAL A 1 234 ? 13.226 3.942 -19.491 1.00 91.19 234 VAL A N 1
ATOM 1808 C CA . VAL A 1 234 ? 12.676 4.948 -20.404 1.00 91.19 234 VAL A CA 1
ATOM 1809 C C . VAL A 1 234 ? 12.670 6.300 -19.697 1.00 91.19 234 VAL A C 1
ATOM 1811 O O . VAL A 1 234 ? 11.995 6.469 -18.684 1.00 91.19 234 VAL A O 1
ATOM 1814 N N . SER A 1 235 ? 13.411 7.264 -20.248 1.00 92.44 235 SER A N 1
ATOM 1815 C CA . SER A 1 235 ? 13.331 8.659 -19.810 1.00 92.44 235 SER A CA 1
ATOM 1816 C C . SER A 1 235 ? 12.069 9.284 -20.405 1.00 92.44 235 SER A C 1
ATOM 1818 O O . SER A 1 235 ? 11.970 9.417 -21.628 1.00 92.44 235 SER A O 1
ATOM 1820 N N . VAL A 1 236 ? 11.060 9.555 -19.578 1.00 93.06 236 VAL A N 1
ATOM 1821 C CA . VAL A 1 236 ? 9.721 9.953 -20.036 1.00 93.06 236 VAL A CA 1
ATOM 1822 C C . VAL A 1 236 ? 8.952 10.702 -18.952 1.00 93.06 236 VAL A C 1
ATOM 1824 O O . VAL A 1 236 ? 9.111 10.445 -17.759 1.00 93.06 236 VAL A O 1
ATOM 1827 N N . ASP A 1 237 ? 8.069 11.608 -19.369 1.00 94.62 237 ASP A N 1
ATOM 1828 C CA . ASP A 1 237 ? 7.072 12.179 -18.470 1.00 94.62 237 ASP A CA 1
ATOM 1829 C C . ASP A 1 237 ? 6.011 11.129 -18.100 1.00 94.62 237 ASP A C 1
ATOM 1831 O O . ASP A 1 237 ? 5.427 10.466 -18.961 1.00 94.62 237 ASP A O 1
ATOM 1835 N N . ASN A 1 238 ? 5.742 10.976 -16.801 1.00 93.38 238 ASN A N 1
ATOM 1836 C CA . ASN A 1 238 ? 4.811 9.964 -16.296 1.00 93.38 238 ASN A CA 1
ATOM 1837 C C . ASN A 1 238 ? 3.393 10.126 -16.870 1.00 93.38 238 ASN A C 1
ATOM 1839 O O . ASN A 1 238 ? 2.707 9.128 -17.095 1.00 93.38 238 ASN A O 1
ATOM 1843 N N . ARG A 1 239 ? 2.937 11.363 -17.113 1.00 93.44 239 ARG A N 1
ATOM 1844 C CA . ARG A 1 239 ? 1.625 11.626 -17.712 1.00 93.44 239 ARG A CA 1
ATOM 1845 C C . ARG A 1 239 ? 1.602 11.139 -19.154 1.00 93.44 239 ARG A C 1
ATOM 1847 O O . ARG A 1 239 ? 0.661 10.444 -19.531 1.00 93.44 239 ARG A O 1
ATOM 1854 N N . ASP A 1 240 ? 2.618 11.482 -19.937 1.00 94.31 240 ASP A N 1
ATOM 1855 C CA . ASP A 1 240 ? 2.691 11.084 -21.344 1.00 94.31 240 ASP A CA 1
ATOM 1856 C C . ASP A 1 240 ? 2.804 9.564 -21.477 1.00 94.31 240 ASP A C 1
ATOM 1858 O O . ASP A 1 240 ? 2.108 8.965 -22.301 1.00 94.31 240 ASP A O 1
ATOM 1862 N N . PHE A 1 241 ? 3.590 8.920 -20.608 1.00 94.06 241 PHE A N 1
ATOM 1863 C CA . PHE A 1 241 ? 3.694 7.464 -20.548 1.00 94.06 241 PHE A CA 1
ATOM 1864 C C . PHE A 1 241 ? 2.334 6.805 -20.283 1.00 94.06 241 PHE A C 1
ATOM 1866 O O . PHE A 1 241 ? 1.904 5.945 -21.052 1.00 94.06 241 PHE A O 1
ATOM 1873 N N . LEU A 1 242 ? 1.629 7.219 -19.223 1.00 93.00 242 LEU A N 1
ATOM 1874 C CA . LEU A 1 242 ? 0.351 6.613 -18.833 1.00 93.00 242 LEU A CA 1
ATOM 1875 C C . LEU A 1 242 ? -0.756 6.866 -19.867 1.00 93.00 242 LEU A C 1
ATOM 1877 O O . LEU A 1 242 ? -1.539 5.961 -20.155 1.00 93.00 242 LEU A O 1
ATOM 1881 N N . LEU A 1 243 ? -0.811 8.064 -20.460 1.00 93.81 243 LEU A N 1
ATOM 1882 C CA . LEU A 1 243 ? -1.771 8.378 -21.523 1.00 93.81 243 LEU A CA 1
ATOM 1883 C C . LEU A 1 243 ? -1.501 7.560 -22.788 1.00 93.81 243 LEU A C 1
ATOM 1885 O O . LEU A 1 243 ? -2.440 7.018 -23.373 1.00 93.81 243 LEU A O 1
ATOM 1889 N N . THR A 1 244 ? -0.233 7.434 -23.183 1.00 94.12 244 THR A N 1
ATOM 1890 C CA . THR A 1 244 ? 0.164 6.631 -24.347 1.00 94.12 244 THR A CA 1
ATOM 1891 C C . THR A 1 244 ? -0.149 5.157 -24.117 1.00 94.12 244 THR A C 1
ATOM 1893 O O . THR A 1 244 ? -0.701 4.506 -25.004 1.00 94.12 244 THR A O 1
ATOM 1896 N N . LEU A 1 245 ? 0.138 4.636 -22.919 1.00 92.31 245 LEU A N 1
ATOM 1897 C CA . LEU A 1 245 ? -0.190 3.262 -22.546 1.00 92.31 245 LEU A CA 1
ATOM 1898 C C . LEU A 1 245 ? -1.700 3.016 -22.640 1.00 92.31 245 LEU A C 1
ATOM 1900 O O . LEU A 1 245 ? -2.121 2.063 -23.286 1.00 92.31 245 LEU A O 1
ATOM 1904 N N . ASN A 1 246 ? -2.516 3.912 -22.081 1.00 91.81 246 ASN A N 1
ATOM 1905 C CA . ASN A 1 246 ? -3.974 3.812 -22.153 1.00 91.81 246 ASN A CA 1
ATOM 1906 C C . ASN A 1 246 ? -4.514 3.854 -23.595 1.00 91.81 246 ASN A C 1
ATOM 1908 O O . ASN A 1 246 ? -5.485 3.176 -23.900 1.00 91.81 246 ASN A O 1
ATOM 1912 N N . GLN A 1 247 ? -3.904 4.643 -24.484 1.00 93.69 247 GLN A N 1
ATOM 1913 C CA . GLN A 1 247 ? -4.293 4.704 -25.901 1.00 93.69 247 GLN A CA 1
ATOM 1914 C C . GLN A 1 247 ? -3.830 3.484 -26.708 1.00 93.69 247 GLN A C 1
ATOM 1916 O O . GLN A 1 247 ? -4.459 3.135 -27.703 1.00 93.69 247 GLN A O 1
ATOM 1921 N N . SER A 1 248 ? -2.713 2.872 -26.310 1.00 93.06 248 SER A N 1
ATOM 1922 C CA . SER A 1 248 ? -2.091 1.758 -27.035 1.00 93.06 248 SER A CA 1
ATOM 1923 C C . SER A 1 248 ? -2.656 0.399 -26.630 1.00 93.06 248 SER A C 1
ATOM 1925 O O . SER A 1 248 ? -2.602 -0.546 -27.417 1.00 93.06 248 SER A O 1
ATOM 1927 N N . LEU A 1 249 ? -3.172 0.279 -25.404 1.00 90.25 249 LEU A N 1
ATOM 1928 C CA . LEU A 1 249 ? -3.829 -0.938 -24.949 1.00 90.25 249 LEU A CA 1
ATOM 1929 C C . LEU A 1 249 ? -5.215 -1.056 -25.603 1.00 90.25 249 LEU A C 1
ATOM 1931 O O . LEU A 1 249 ? -5.964 -0.077 -25.636 1.00 90.25 249 LEU A O 1
ATOM 1935 N N . PRO A 1 250 ? -5.580 -2.241 -26.125 1.00 81.00 250 PRO A N 1
ATOM 1936 C CA . PRO A 1 250 ? -6.918 -2.456 -26.652 1.00 81.00 250 PRO A CA 1
ATOM 1937 C C . PRO A 1 250 ? -7.942 -2.242 -25.536 1.00 81.00 250 PRO A C 1
ATOM 1939 O O . PRO A 1 250 ? -7.726 -2.651 -24.395 1.00 81.00 250 PRO A O 1
ATOM 1942 N N . THR A 1 251 ? -9.063 -1.602 -25.863 1.00 76.00 251 THR A N 1
ATOM 1943 C CA . THR A 1 251 ? -10.196 -1.518 -24.938 1.00 76.00 251 THR A CA 1
ATOM 1944 C C . THR A 1 251 ? -10.707 -2.940 -24.702 1.00 76.00 251 THR A C 1
ATOM 1946 O O . THR A 1 251 ? -11.084 -3.610 -25.665 1.00 76.00 251 THR A O 1
ATOM 1949 N N . ILE A 1 252 ? -10.625 -3.410 -23.455 1.00 55.88 252 ILE A N 1
ATOM 1950 C CA . ILE A 1 252 ? -11.122 -4.727 -23.025 1.00 55.88 252 ILE A CA 1
ATOM 1951 C C . ILE A 1 252 ? -12.646 -4.685 -22.926 1.00 55.88 252 ILE A C 1
ATOM 1953 O O . ILE A 1 252 ? -13.162 -3.680 -22.385 1.00 55.88 252 ILE A O 1
#

Sequence (252 aa):
TMVNEGRFGNWQDTGFNINLALNVGAYEGKGYGESVGSMIETEGLDIPSAGELETVIKDSLADDPQKSAAAADLLYIVRAFNIAPGRLEIPHPWKQYSIQAGAFRLGVPFTSHPMIGHDIIYNHPMNHGAAIGRTALRDFLTYANNVNNLDGGVYLSIGSAVMSPMIFEKSLAMSQNIHIQEGKHIDNHFIVVGDLAESQWDWKNSGEPPMDNPAYYLRYCKTFSRMGGTMNYVSVDNRDFLLTLNQSLPTI

Foldseek 3Di:
DCVVVVCFLADCLVLQPLLLLLLQCLLVQAASLLSVLVCQLVQWGAQADLVVLVVQLVVCCPPNVSNNVSSVSSSCLCVVVVPDGGIDGHDNPPSVPDPSNVCNVVVHQDHDADDVPPNSSCVYPSHDPSSNVSNNVSRLVVVLVVLLVQQLHEAEAAADQPDRLVSSLVSLVVSQVVQVVVVHGRAAGEYEHEHQDDDPDDCQPPQADDPPDPVNVSVSSNSVSPSHHGYDYDNDDRVVVVVVVVVPDDDD